Protein AF-A0A7V4ZRX3-F1 (afdb_monomer_lite)

Radius of gyration: 20.37 Å; chains: 1; bounding box: 60×37×57 Å

Foldseek 3Di:
DLFQFAAPPQFDPVLLVVLQVVLCVLLVVLVVVDDPVVCVVCVVVLVVQLVVQLVQQVDQDPPLRFGQRCLLVSLLQVPLSSSLVSLLVSLVVCCVVVSHYPSNSSVSSVLSSQLSNQSNVQLLVCCVVVVDNLVSLLVSQLVSSLVSSVVNLVSVVVRQVVNLVVVVVVVVPPPDPPPDDDDDPDPPPDPPRPPSVVVVVVCVVSSNVNSNVSSVVSSVVVVVCCVVPVVRSPSD

Secondary structure (DSSP, 8-state):
--SPPPPTTSS-HHHHHHHHHHHHHHHHHHHHTS-HHHHHHHHHHHHHHHHHHHHHHH-EETTTTEE---HHHHHHHH-HHHHHHHHHHHHHHHHHTTSS-STTHHHHHHHHHHHHHHHHHHHHHHHHHH--HHHHHHHHHHHHHHHHHHHHHHHHHHHHHHHHHHHHHHHH---------------S-------HHHHHHHHHHHHHHHHHHHHHHHHHHHHHHHHH-GGGS---

pLDDT: mean 82.41, std 16.93, range [32.19, 96.75]

Structure (mmCIF, N/CA/C/O backbone):
data_AF-A0A7V4ZRX3-F1
#
_entry.id   AF-A0A7V4ZRX3-F1
#
loop_
_atom_site.group_PDB
_atom_site.id
_atom_site.type_symbol
_a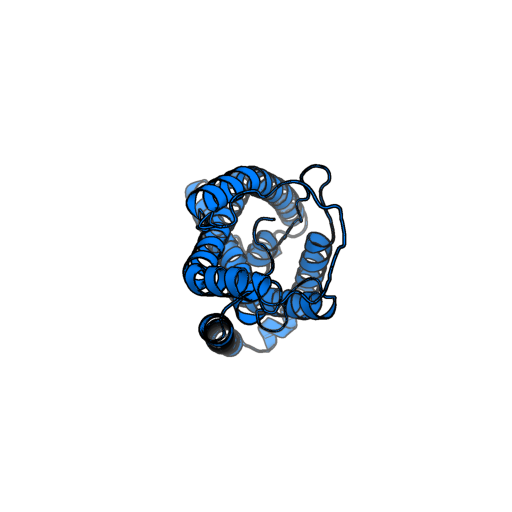tom_site.label_atom_id
_atom_site.label_alt_id
_atom_site.label_comp_id
_atom_site.label_asym_id
_atom_site.label_entity_id
_atom_site.label_seq_id
_atom_site.pdbx_PDB_ins_code
_atom_site.Cartn_x
_atom_site.Cartn_y
_atom_site.Cartn_z
_atom_site.occupancy
_atom_site.B_iso_or_equiv
_atom_site.auth_seq_id
_atom_site.auth_comp_id
_atom_site.auth_asym_id
_atom_site.auth_atom_id
_atom_site.pdbx_PDB_model_num
ATOM 1 N N . MET A 1 1 ? 8.015 10.146 -1.157 1.00 43.66 1 MET A N 1
ATOM 2 C CA . MET A 1 1 ? 7.157 8.989 -1.475 1.00 43.66 1 MET A CA 1
ATOM 3 C C . MET A 1 1 ? 7.506 7.828 -0.551 1.00 43.66 1 MET A C 1
ATOM 5 O O . MET A 1 1 ? 8.688 7.538 -0.419 1.00 43.66 1 MET A O 1
ATOM 9 N N . SER A 1 2 ? 6.530 7.185 0.102 1.00 44.62 2 SER A N 1
ATOM 10 C CA . SER A 1 2 ? 6.751 5.893 0.787 1.00 44.62 2 SER A CA 1
ATOM 11 C C . SER A 1 2 ? 6.891 4.731 -0.203 1.00 44.62 2 SER A C 1
ATOM 13 O O . SER A 1 2 ? 7.542 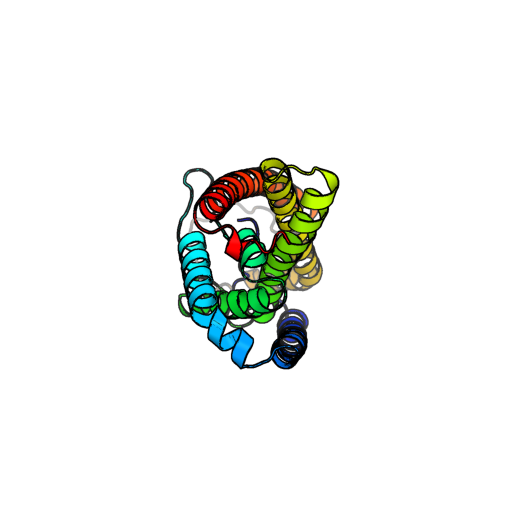3.737 0.091 1.00 44.62 2 SER A O 1
ATOM 15 N N . HIS A 1 3 ? 6.332 4.893 -1.400 1.00 53.28 3 HIS A N 1
ATOM 16 C CA . HIS A 1 3 ? 6.477 3.998 -2.536 1.00 53.28 3 HIS A CA 1
ATOM 17 C C . HIS A 1 3 ? 6.413 4.845 -3.816 1.00 53.28 3 HIS A C 1
ATOM 19 O O . HIS A 1 3 ? 5.624 5.784 -3.923 1.00 53.28 3 HIS A O 1
ATOM 25 N N . ILE A 1 4 ? 7.300 4.560 -4.758 1.00 67.38 4 ILE A N 1
ATOM 26 C CA . ILE A 1 4 ? 7.308 5.163 -6.087 1.00 67.38 4 ILE A CA 1
ATOM 27 C C . ILE A 1 4 ? 6.396 4.291 -6.944 1.00 67.38 4 ILE A C 1
ATOM 29 O O . ILE A 1 4 ? 6.608 3.081 -7.020 1.00 67.38 4 ILE A O 1
ATOM 33 N N . HIS A 1 5 ? 5.381 4.885 -7.573 1.00 74.50 5 HIS A N 1
ATOM 34 C CA . HIS A 1 5 ? 4.603 4.169 -8.578 1.00 74.50 5 HIS A CA 1
ATOM 35 C C . HIS A 1 5 ? 5.527 3.864 -9.744 1.00 74.50 5 HIS A C 1
ATOM 37 O O . HIS A 1 5 ? 6.090 4.783 -10.340 1.00 74.50 5 HIS A O 1
ATOM 43 N N . PHE A 1 6 ? 5.707 2.581 -10.051 1.00 78.44 6 PHE A N 1
ATOM 44 C CA . PHE A 1 6 ? 6.532 2.210 -11.188 1.00 78.44 6 PHE A CA 1
ATOM 45 C C . PHE A 1 6 ? 5.924 2.808 -12.471 1.00 78.44 6 PHE A C 1
ATOM 47 O O . PHE A 1 6 ? 4.716 2.647 -12.696 1.00 78.44 6 PHE A O 1
ATOM 54 N N . PRO A 1 7 ? 6.723 3.515 -13.290 1.00 81.25 7 PRO A N 1
ATOM 55 C CA . PRO A 1 7 ? 6.324 3.896 -14.639 1.00 81.25 7 PRO A CA 1
ATOM 56 C C . PRO A 1 7 ? 6.329 2.690 -15.583 1.00 81.25 7 PRO A C 1
ATOM 58 O O . PRO A 1 7 ? 6.985 1.675 -15.327 1.00 81.25 7 PRO A O 1
ATOM 61 N N . ASP A 1 8 ? 5.617 2.824 -16.699 1.00 81.75 8 ASP A N 1
ATOM 62 C CA . ASP A 1 8 ? 5.631 1.821 -17.762 1.00 81.75 8 ASP A CA 1
ATOM 63 C C . ASP A 1 8 ? 7.011 1.685 -18.417 1.00 81.75 8 ASP A C 1
ATOM 65 O O . ASP A 1 8 ? 7.781 2.639 -18.504 1.00 81.75 8 ASP A O 1
ATOM 69 N N . GLY A 1 9 ? 7.319 0.470 -18.880 1.00 77.69 9 GLY A N 1
ATOM 70 C CA . GLY A 1 9 ? 8.541 0.176 -19.639 1.00 77.69 9 GLY A CA 1
ATOM 71 C C . GLY A 1 9 ? 9.817 0.035 -18.807 1.00 77.69 9 GLY A C 1
ATOM 72 O O . GLY A 1 9 ? 10.865 -0.266 -19.364 1.00 77.69 9 GLY A O 1
ATOM 73 N N . ILE A 1 10 ? 9.744 0.216 -17.486 1.00 79.62 10 ILE A N 1
ATOM 74 C CA . ILE A 1 10 ? 10.916 0.103 -16.608 1.00 79.62 10 ILE A CA 1
ATOM 75 C C . ILE A 1 10 ? 11.115 -1.336 -16.129 1.00 79.62 10 ILE A C 1
ATOM 77 O O . ILE A 1 10 ? 12.242 -1.815 -16.067 1.00 79.62 10 ILE A O 1
ATOM 81 N N . LEU A 1 11 ? 10.044 -2.052 -15.781 1.00 82.75 11 LEU A N 1
ATOM 82 C CA . LEU A 1 11 ? 10.166 -3.411 -15.247 1.00 82.75 11 LEU A CA 1
ATOM 83 C C . LEU A 1 11 ? 10.293 -4.461 -16.363 1.00 82.75 11 LEU A C 1
ATOM 85 O O . LEU A 1 11 ? 9.575 -4.371 -17.361 1.00 82.75 11 LEU A O 1
ATOM 89 N N . PRO A 1 12 ? 11.129 -5.505 -16.181 1.00 86.38 12 PRO A N 1
ATOM 90 C CA . PRO A 1 12 ? 11.241 -6.586 -17.153 1.00 86.38 12 PRO A CA 1
ATOM 91 C C . PRO A 1 12 ? 9.939 -7.387 -17.257 1.00 86.38 12 PRO A C 1
ATOM 93 O O . PRO A 1 12 ? 9.184 -7.505 -16.288 1.00 86.38 12 PRO A O 1
ATOM 96 N N . ILE A 1 13 ? 9.717 -8.001 -18.426 1.00 87.94 13 ILE A N 1
ATOM 97 C CA . ILE A 1 13 ? 8.463 -8.694 -18.773 1.00 87.94 13 ILE A CA 1
ATOM 98 C C . ILE A 1 13 ? 8.051 -9.729 -17.735 1.00 87.94 13 ILE A C 1
ATOM 100 O O . ILE A 1 13 ? 6.919 -9.725 -17.256 1.00 87.94 13 ILE A O 1
ATOM 104 N N . TRP A 1 14 ? 8.987 -10.584 -17.337 1.00 88.38 14 TRP A N 1
ATOM 105 C CA . TRP A 1 14 ? 8.720 -11.634 -16.361 1.00 88.38 14 TRP A CA 1
ATOM 106 C C . TRP A 1 14 ? 8.228 -11.074 -15.016 1.00 88.38 14 TRP A C 1
ATOM 108 O O . TRP A 1 14 ? 7.355 -11.671 -14.385 1.00 88.38 14 TRP A O 1
ATOM 118 N N . LEU A 1 15 ? 8.738 -9.912 -14.594 1.00 88.25 15 LEU A N 1
ATOM 119 C CA . LEU A 1 15 ? 8.427 -9.319 -13.300 1.00 88.25 15 LEU A CA 1
ATOM 120 C C . LEU A 1 15 ? 7.012 -8.739 -13.318 1.00 88.25 15 LEU A C 1
ATOM 122 O O . LEU A 1 15 ? 6.192 -9.124 -12.485 1.00 88.25 15 LEU A O 1
ATOM 126 N N . TRP A 1 16 ? 6.678 -7.892 -14.295 1.00 90.81 16 TRP A N 1
ATOM 127 C CA . TRP A 1 16 ? 5.345 -7.287 -14.345 1.00 90.81 16 TRP A CA 1
ATOM 128 C C . TRP A 1 16 ? 4.239 -8.307 -14.665 1.00 90.81 16 TRP A C 1
ATOM 130 O O . TRP A 1 16 ? 3.171 -8.255 -14.049 1.00 90.81 16 TRP A O 1
ATOM 140 N N . VAL A 1 17 ? 4.516 -9.316 -15.504 1.00 92.44 17 VAL A N 1
ATOM 141 C CA . VAL A 1 17 ? 3.595 -10.445 -15.739 1.00 92.44 17 VAL A CA 1
ATOM 142 C C . VAL A 1 17 ? 3.364 -11.240 -14.451 1.00 92.44 17 VAL A C 1
ATOM 144 O O . VAL A 1 17 ? 2.215 -11.523 -14.103 1.00 92.44 17 VAL A O 1
ATOM 147 N N . SER A 1 18 ? 4.424 -11.561 -13.700 1.00 92.81 18 SER A N 1
ATOM 148 C CA . SER A 1 18 ? 4.277 -12.263 -12.416 1.00 92.81 18 SER A CA 1
ATOM 149 C C . SER A 1 18 ? 3.447 -11.455 -11.413 1.00 92.81 18 SER A C 1
ATOM 151 O O . SER A 1 18 ? 2.585 -12.013 -10.733 1.00 92.81 18 SER A O 1
ATOM 153 N N . GLY A 1 19 ? 3.627 -10.130 -11.381 1.00 92.50 19 GLY A N 1
ATOM 154 C CA . GLY A 1 19 ? 2.841 -9.230 -10.545 1.00 92.50 19 GLY A CA 1
ATOM 155 C C . GLY A 1 19 ? 1.349 -9.270 -10.868 1.00 92.50 19 GLY A C 1
ATOM 156 O O . GLY A 1 19 ? 0.531 -9.340 -9.952 1.00 92.50 19 GLY A O 1
ATOM 157 N N . PHE A 1 20 ? 0.977 -9.298 -12.151 1.00 93.00 20 PHE A N 1
ATOM 158 C CA . PHE A 1 20 ? -0.421 -9.476 -12.554 1.00 93.00 20 PHE A CA 1
ATOM 159 C C . PHE A 1 20 ? -0.992 -10.820 -12.111 1.00 93.00 20 PHE A C 1
ATOM 161 O O . PHE A 1 20 ? -2.090 -10.857 -11.558 1.00 93.00 20 PHE A O 1
ATOM 168 N N . ILE A 1 21 ? -0.252 -11.912 -12.318 1.00 94.94 21 ILE A N 1
ATOM 169 C CA . ILE A 1 21 ? -0.695 -13.258 -11.930 1.00 94.94 21 ILE A CA 1
ATOM 170 C C . ILE A 1 21 ? -0.953 -13.313 -10.419 1.00 94.94 21 ILE A C 1
ATOM 172 O O . ILE A 1 21 ? -2.022 -13.750 -9.988 1.00 94.94 21 ILE A O 1
ATOM 176 N N . ILE A 1 22 ? -0.011 -12.815 -9.612 1.00 94.69 22 ILE A N 1
ATOM 177 C CA . ILE A 1 22 ? -0.126 -12.793 -8.149 1.00 94.69 22 ILE A CA 1
ATOM 178 C C . ILE A 1 22 ? -1.294 -11.902 -7.709 1.00 94.69 22 ILE A C 1
ATOM 180 O O . ILE A 1 22 ? -2.090 -12.307 -6.860 1.00 94.69 22 ILE A O 1
ATOM 184 N N . MET A 1 23 ? -1.441 -10.714 -8.303 1.00 94.38 23 MET A N 1
ATOM 185 C CA . MET A 1 23 ? -2.548 -9.804 -8.003 1.00 94.38 23 MET A CA 1
ATOM 186 C C . MET A 1 23 ? -3.903 -10.457 -8.302 1.00 94.38 23 MET A C 1
ATOM 188 O O . MET A 1 23 ? -4.795 -10.424 -7.457 1.00 94.38 23 MET A O 1
ATOM 192 N N . ILE A 1 24 ? -4.066 -11.083 -9.470 1.00 93.62 24 ILE A N 1
ATOM 193 C CA . ILE A 1 24 ? -5.315 -11.755 -9.850 1.00 93.62 24 ILE A CA 1
ATOM 194 C C . ILE A 1 24 ? -5.613 -12.906 -8.889 1.00 93.62 24 ILE A C 1
ATOM 196 O O . ILE A 1 24 ? -6.752 -13.042 -8.438 1.00 93.62 24 ILE A O 1
ATOM 200 N N . LEU A 1 25 ? -4.606 -13.709 -8.536 1.00 94.62 25 LEU A N 1
ATOM 201 C CA . LEU A 1 25 ? -4.762 -14.827 -7.610 1.00 94.62 25 LEU A CA 1
ATOM 202 C C . LEU A 1 25 ? -5.234 -14.348 -6.230 1.00 94.62 25 LEU A C 1
ATOM 204 O O . LEU A 1 25 ? -6.270 -14.802 -5.737 1.00 94.62 25 LEU A O 1
ATOM 208 N N . ILE A 1 26 ? -4.518 -13.390 -5.633 1.00 92.88 26 ILE A N 1
ATOM 209 C CA . ILE A 1 26 ? -4.844 -12.835 -4.313 1.00 92.88 26 ILE A CA 1
ATOM 210 C C . ILE A 1 26 ? -6.208 -12.144 -4.346 1.00 92.88 26 ILE A C 1
ATOM 212 O O . ILE A 1 26 ? -7.056 -12.412 -3.493 1.00 92.88 26 ILE A O 1
ATOM 216 N N . GLY A 1 27 ? -6.462 -11.309 -5.354 1.00 89.25 27 GLY A N 1
ATOM 217 C CA . GLY A 1 27 ? -7.733 -10.607 -5.511 1.00 89.25 27 GLY A CA 1
ATOM 218 C C . GLY A 1 27 ? -8.911 -11.561 -5.633 1.00 89.25 27 GLY A C 1
ATOM 219 O O . GLY A 1 27 ? -9.934 -11.378 -4.974 1.00 89.25 27 GLY A O 1
ATOM 220 N N . THR A 1 28 ? -8.745 -12.639 -6.397 1.00 90.00 28 THR A N 1
ATOM 221 C CA . THR A 1 28 ? -9.772 -13.670 -6.553 1.00 90.00 28 THR A CA 1
ATOM 222 C C . THR A 1 28 ? -10.080 -14.365 -5.229 1.00 90.00 28 THR A C 1
ATOM 224 O O . THR A 1 28 ? -11.254 -14.532 -4.891 1.00 90.00 28 THR A O 1
ATOM 227 N N . ILE A 1 29 ? -9.053 -14.744 -4.464 1.00 90.88 29 ILE A N 1
ATOM 228 C CA . ILE A 1 29 ? -9.213 -15.384 -3.150 1.00 90.88 29 ILE A CA 1
ATOM 229 C C . ILE A 1 29 ? -9.931 -14.437 -2.180 1.00 90.88 29 ILE A C 1
ATOM 231 O O . ILE A 1 29 ? -10.923 -14.820 -1.555 1.00 90.88 29 ILE A O 1
ATOM 235 N N . LEU A 1 30 ? -9.482 -13.183 -2.088 1.00 87.38 30 LEU A N 1
ATOM 236 C CA . LEU A 1 30 ? -10.046 -12.198 -1.166 1.00 87.38 30 LEU A CA 1
ATOM 237 C C . LEU A 1 30 ? -11.503 -11.865 -1.502 1.00 87.38 30 LEU A C 1
ATOM 239 O O . LEU A 1 30 ? -12.337 -11.837 -0.597 1.00 87.38 30 LEU A O 1
ATOM 243 N N . ILE A 1 31 ? -11.836 -11.677 -2.781 1.00 84.06 31 ILE A N 1
ATOM 244 C CA . ILE A 1 31 ? -13.208 -11.373 -3.207 1.00 84.06 31 ILE A CA 1
ATOM 245 C C . ILE A 1 31 ? -14.125 -12.577 -2.969 1.00 84.06 31 ILE A C 1
ATOM 247 O O . ILE A 1 31 ? -15.228 -12.406 -2.452 1.00 84.06 31 ILE A O 1
ATOM 251 N N . ARG A 1 32 ? -13.674 -13.801 -3.280 1.00 86.31 32 ARG A N 1
ATOM 252 C CA . ARG A 1 32 ? -14.468 -15.020 -3.045 1.00 86.31 32 ARG A CA 1
ATOM 253 C C . ARG A 1 32 ? -14.679 -15.330 -1.568 1.00 86.31 32 ARG A C 1
ATOM 255 O O . ARG A 1 32 ? -15.712 -15.891 -1.216 1.00 86.31 32 ARG A O 1
ATOM 262 N N . SER A 1 33 ? -13.749 -14.934 -0.702 1.00 85.00 33 SER A N 1
ATOM 263 C CA . SER A 1 33 ? -13.886 -15.115 0.748 1.00 85.00 33 SER A CA 1
ATOM 264 C C . SER A 1 33 ? -14.967 -14.224 1.381 1.00 85.00 33 SER A C 1
ATOM 266 O O . SER A 1 33 ? -15.339 -14.429 2.539 1.00 85.00 33 SER A O 1
ATOM 268 N N . LYS A 1 34 ? -15.485 -13.226 0.647 1.00 85.06 34 LYS A N 1
ATOM 269 C CA . LYS A 1 34 ? -16.443 -12.244 1.157 1.00 85.06 34 LYS A CA 1
ATOM 270 C C . LYS A 1 34 ? -17.838 -12.404 0.569 1.00 85.06 34 LYS A C 1
ATOM 272 O O . LYS A 1 34 ? -18.040 -12.528 -0.635 1.00 85.06 34 LYS A O 1
ATOM 277 N N . LYS A 1 35 ? -18.842 -12.321 1.447 1.00 85.75 35 LYS A N 1
ATOM 278 C CA . LYS A 1 35 ? -20.248 -12.249 1.039 1.00 85.75 35 LYS A CA 1
ATOM 279 C C . LYS A 1 35 ? -20.493 -10.929 0.312 1.00 85.75 35 LYS A C 1
ATOM 281 O O . LYS A 1 35 ? -20.096 -9.871 0.802 1.00 85.75 35 LYS A O 1
ATOM 286 N N . ARG A 1 36 ? -21.222 -10.971 -0.808 1.00 83.69 36 ARG A N 1
ATOM 287 C CA . ARG A 1 36 ? -21.586 -9.761 -1.569 1.00 83.69 36 ARG A CA 1
ATOM 288 C C . ARG A 1 36 ? -22.275 -8.708 -0.697 1.00 83.69 36 ARG A C 1
ATOM 290 O O . ARG A 1 36 ? -21.957 -7.534 -0.818 1.00 83.69 36 ARG A O 1
ATOM 297 N N . SER A 1 37 ? -23.132 -9.126 0.236 1.00 83.50 37 SER A N 1
ATOM 298 C CA . SER A 1 37 ? -23.812 -8.222 1.174 1.00 83.50 37 SER A CA 1
ATOM 299 C C . SER A 1 37 ? -22.853 -7.442 2.085 1.00 83.50 37 SER A C 1
ATOM 301 O O . SER A 1 37 ? -23.104 -6.272 2.368 1.00 83.50 37 SER A O 1
ATOM 303 N N . GLU A 1 38 ? -21.732 -8.041 2.510 1.00 83.94 38 GLU A N 1
ATOM 304 C CA . GLU A 1 38 ? -20.708 -7.339 3.298 1.00 83.94 38 GLU A CA 1
ATOM 305 C C . GLU A 1 38 ? -19.995 -6.267 2.471 1.00 83.94 38 GLU A C 1
ATOM 307 O O . GLU A 1 38 ? -19.754 -5.167 2.972 1.00 83.94 38 GLU A O 1
ATOM 312 N N . ILE A 1 39 ? -19.680 -6.580 1.209 1.00 84.19 39 ILE A N 1
ATOM 313 C CA . ILE A 1 39 ? -19.041 -5.641 0.281 1.00 84.19 39 ILE A CA 1
ATOM 314 C C . ILE A 1 39 ? -19.995 -4.480 -0.007 1.00 84.19 39 I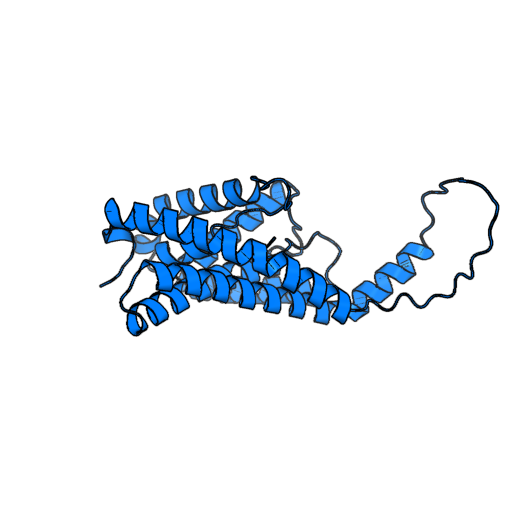LE A C 1
ATOM 316 O O . ILE A 1 39 ? -19.612 -3.328 0.172 1.00 84.19 39 ILE A O 1
ATOM 320 N N . SER A 1 40 ? -21.253 -4.764 -0.362 1.00 87.75 40 SER A N 1
ATOM 321 C CA . SER A 1 40 ? -22.265 -3.742 -0.655 1.00 87.75 40 SER A CA 1
ATOM 322 C C . SER A 1 40 ? -22.488 -2.789 0.519 1.00 87.75 40 SER A C 1
ATOM 324 O O . SER A 1 40 ? -22.536 -1.579 0.322 1.00 87.75 40 SER A O 1
ATOM 326 N N . ARG A 1 41 ? -22.543 -3.304 1.755 1.00 88.06 41 ARG A N 1
ATOM 327 C CA . ARG A 1 41 ? -22.700 -2.464 2.954 1.00 88.06 41 ARG A CA 1
ATOM 328 C C . ARG A 1 41 ? -21.511 -1.523 3.177 1.00 88.06 41 ARG A C 1
ATOM 330 O O . ARG A 1 41 ? -21.687 -0.440 3.727 1.00 88.06 41 ARG A O 1
ATOM 337 N N . LYS A 1 42 ? -20.305 -1.934 2.779 1.00 88.88 42 LYS A N 1
ATOM 338 C CA . LYS A 1 42 ? -19.070 -1.150 2.928 1.00 88.88 42 LYS A CA 1
ATOM 339 C C . LYS A 1 42 ? -18.686 -0.350 1.685 1.00 88.88 42 LYS A C 1
ATOM 341 O O . LYS A 1 42 ? -17.717 0.401 1.743 1.00 88.88 42 LYS A O 1
ATOM 346 N N . LEU A 1 43 ? -19.443 -0.468 0.598 1.00 91.31 43 LEU A N 1
ATOM 347 C CA . LEU A 1 43 ? -19.143 0.173 -0.678 1.00 91.31 43 LEU A CA 1
ATOM 348 C C . LEU A 1 43 ? -18.975 1.703 -0.573 1.00 91.31 43 LEU A C 1
ATOM 350 O O . LEU A 1 43 ? -17.999 2.205 -1.130 1.00 91.31 43 LEU A O 1
ATOM 354 N N . PRO A 1 44 ? -19.802 2.448 0.194 1.00 93.38 44 PRO A N 1
ATOM 355 C CA . PRO A 1 44 ? -19.583 3.885 0.376 1.00 93.38 44 PRO A CA 1
ATOM 356 C C . PRO A 1 44 ? -18.241 4.200 1.047 1.00 93.38 44 PRO A C 1
ATOM 358 O O . PRO A 1 44 ? -17.530 5.102 0.619 1.00 93.38 44 PRO A O 1
ATOM 361 N N . LEU A 1 45 ? -17.857 3.423 2.067 1.00 92.50 45 LEU A N 1
ATOM 362 C CA . LEU A 1 45 ? -16.585 3.613 2.765 1.00 92.50 45 LEU A CA 1
ATOM 363 C C . LEU A 1 45 ? -15.395 3.296 1.851 1.00 92.50 45 LEU A C 1
ATOM 365 O O . LEU A 1 45 ? -14.421 4.038 1.859 1.00 92.50 45 LEU A O 1
ATOM 369 N N . ILE A 1 46 ? -15.489 2.236 1.042 1.00 94.56 46 ILE A N 1
ATOM 370 C CA . ILE A 1 46 ? -14.489 1.894 0.016 1.00 94.56 46 ILE A CA 1
ATOM 371 C C . ILE A 1 46 ? -14.302 3.074 -0.943 1.00 94.56 46 ILE A C 1
ATOM 373 O O . ILE A 1 46 ? -13.169 3.491 -1.159 1.00 94.56 46 ILE A O 1
ATOM 377 N N . GLY A 1 47 ? -15.396 3.641 -1.462 1.00 95.50 47 GLY A N 1
ATOM 378 C CA . GLY A 1 47 ? -15.351 4.784 -2.376 1.00 95.50 47 GLY A CA 1
ATOM 379 C C . GLY A 1 47 ? -14.704 6.024 -1.755 1.00 95.50 47 GLY A C 1
ATOM 380 O O . GLY A 1 47 ? -13.825 6.622 -2.370 1.00 95.50 47 GLY A O 1
ATOM 381 N N . ILE A 1 48 ? -15.071 6.366 -0.514 1.00 95.00 48 ILE A N 1
ATOM 382 C CA . ILE A 1 48 ? -14.461 7.491 0.215 1.00 95.00 48 ILE A CA 1
ATOM 383 C C . ILE A 1 48 ? -12.961 7.251 0.418 1.00 95.00 48 ILE A C 1
ATOM 385 O O . ILE A 1 48 ? -12.167 8.149 0.161 1.00 95.00 48 ILE A O 1
ATOM 389 N N . MET A 1 49 ? -12.553 6.051 0.840 1.00 95.44 49 MET A N 1
ATOM 390 C CA . MET A 1 49 ? -11.133 5.736 1.036 1.00 95.44 49 MET A CA 1
ATOM 391 C C . MET A 1 49 ? -10.348 5.769 -0.283 1.00 95.44 49 MET A C 1
ATOM 393 O O . MET A 1 49 ? -9.244 6.299 -0.309 1.00 95.44 49 MET A O 1
ATOM 397 N N . CYS A 1 50 ? -10.917 5.275 -1.389 1.00 95.81 50 CYS A N 1
ATOM 398 C CA . CYS A 1 50 ? -10.314 5.409 -2.719 1.00 95.81 50 CYS A CA 1
ATOM 399 C C . CYS A 1 50 ? -10.119 6.879 -3.106 1.00 95.81 50 CYS A C 1
ATOM 401 O O . CYS A 1 50 ? -9.025 7.256 -3.515 1.00 95.81 50 CYS A O 1
ATOM 403 N N . ALA A 1 51 ? -11.145 7.715 -2.930 1.00 94.88 51 ALA A N 1
ATOM 404 C CA . ALA A 1 51 ? -11.052 9.143 -3.216 1.00 94.88 51 ALA A CA 1
ATOM 405 C C . ALA A 1 51 ? -9.988 9.834 -2.347 1.00 94.88 51 ALA A C 1
ATOM 407 O O . ALA A 1 51 ? -9.197 10.617 -2.862 1.00 94.88 51 ALA A O 1
ATOM 408 N N . LEU A 1 52 ? -9.924 9.508 -1.052 1.00 93.12 52 LEU A N 1
ATOM 409 C CA . LEU A 1 52 ? -8.909 10.048 -0.146 1.00 93.12 52 LEU A CA 1
ATOM 410 C C . LEU A 1 52 ? -7.493 9.631 -0.544 1.00 93.12 52 LEU A C 1
ATOM 412 O O . LEU A 1 52 ? -6.614 10.481 -0.543 1.00 93.12 52 LEU A O 1
ATOM 416 N N . MET A 1 53 ? -7.266 8.364 -0.901 1.00 93.50 53 MET A N 1
ATOM 417 C CA . MET A 1 53 ? -5.949 7.906 -1.361 1.00 93.50 53 MET A CA 1
ATOM 418 C C . MET A 1 53 ? -5.532 8.602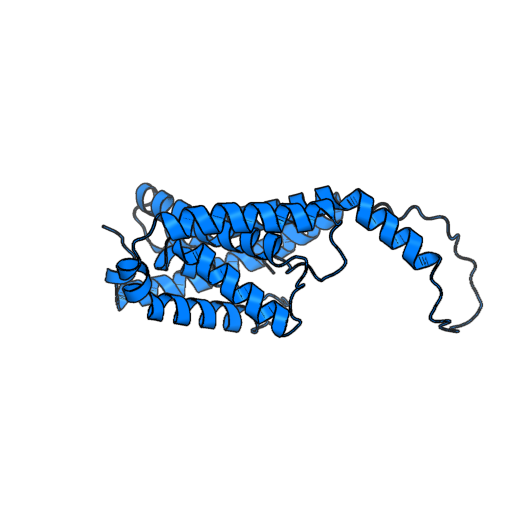 -2.662 1.00 93.50 53 MET A C 1
ATOM 420 O O . MET A 1 53 ? -4.392 9.037 -2.771 1.00 93.50 53 MET A O 1
ATOM 424 N N . ILE A 1 54 ? -6.452 8.777 -3.618 1.00 92.25 54 ILE A N 1
ATOM 425 C CA . ILE A 1 54 ? -6.173 9.518 -4.860 1.00 92.25 54 ILE A CA 1
ATOM 426 C C . ILE A 1 54 ? -5.822 10.975 -4.545 1.00 92.25 54 ILE A C 1
ATOM 428 O O . ILE A 1 54 ? -4.799 11.465 -5.007 1.00 92.25 54 ILE A O 1
ATOM 432 N N . LEU A 1 55 ? -6.626 11.655 -3.720 1.00 89.69 55 LEU A N 1
ATOM 433 C CA . LEU A 1 55 ? -6.363 13.039 -3.319 1.00 89.69 55 LEU A CA 1
ATOM 434 C C . LEU A 1 55 ? -5.044 13.177 -2.556 1.00 89.69 55 LEU A C 1
ATOM 436 O O . LEU A 1 55 ? -4.291 14.109 -2.816 1.00 89.69 55 LEU A O 1
ATOM 440 N N . GLY A 1 56 ? -4.750 12.252 -1.642 1.00 86.44 56 GLY A N 1
ATOM 441 C CA . GLY A 1 56 ? -3.478 12.209 -0.925 1.00 86.44 56 GLY A CA 1
ATOM 442 C C . GLY A 1 56 ? -2.304 12.087 -1.891 1.00 86.44 56 GLY A C 1
ATOM 443 O O . GLY A 1 56 ? -1.351 12.862 -1.797 1.00 86.44 56 GLY A O 1
ATOM 444 N N . ALA A 1 57 ? -2.417 11.182 -2.868 1.00 83.19 57 ALA A N 1
ATOM 445 C CA . ALA A 1 57 ? -1.409 10.995 -3.902 1.00 83.19 57 ALA A CA 1
ATOM 446 C C . ALA A 1 57 ? -1.254 12.234 -4.803 1.00 83.19 57 ALA A C 1
ATOM 448 O O . ALA A 1 57 ? -0.160 12.485 -5.298 1.00 83.19 57 ALA A O 1
ATOM 449 N N . SER A 1 58 ? -2.301 13.043 -4.990 1.00 81.00 58 SER A N 1
ATOM 450 C CA . SER A 1 58 ? -2.233 14.299 -5.752 1.00 81.00 58 SER A CA 1
ATOM 451 C C . SER A 1 58 ? -1.642 15.482 -4.976 1.00 81.00 58 SER A C 1
ATOM 453 O O . SER A 1 58 ? -1.239 16.463 -5.596 1.00 81.00 58 SER A O 1
ATOM 455 N N . VAL A 1 59 ? -1.597 15.434 -3.640 1.00 79.31 59 VAL A N 1
ATOM 456 C CA . VAL A 1 59 ? -1.091 16.545 -2.819 1.00 79.31 59 VAL A CA 1
ATOM 457 C C . VAL A 1 59 ? 0.395 16.360 -2.530 1.00 79.31 59 VAL A C 1
ATOM 459 O O . VAL A 1 59 ? 0.802 15.444 -1.816 1.00 79.31 59 VAL A O 1
ATOM 462 N N . GLU A 1 60 ? 1.205 17.286 -3.038 1.00 77.69 60 GLU A N 1
ATOM 463 C CA . GLU A 1 60 ? 2.633 17.372 -2.738 1.00 77.69 60 GLU A CA 1
ATOM 464 C C . GLU A 1 60 ? 2.896 18.262 -1.523 1.00 77.69 60 GLU A C 1
ATOM 466 O O . GLU A 1 60 ? 2.543 19.443 -1.492 1.00 77.69 60 GLU A O 1
ATOM 471 N N . LEU A 1 61 ? 3.580 17.713 -0.519 1.00 71.69 61 LEU A N 1
ATOM 472 C CA . LEU A 1 61 ? 4.078 18.490 0.611 1.00 71.69 61 LEU A CA 1
ATOM 473 C C . LEU A 1 61 ? 5.416 19.144 0.247 1.00 71.69 61 LEU A C 1
ATOM 475 O O . LEU A 1 61 ? 6.486 18.534 0.340 1.00 71.69 61 LEU A O 1
ATOM 479 N N . ILE A 1 62 ? 5.349 20.409 -0.165 1.00 64.75 62 ILE A N 1
ATOM 480 C CA . ILE A 1 62 ? 6.507 21.283 -0.407 1.00 64.75 62 ILE A CA 1
ATOM 481 C C . ILE A 1 62 ? 7.105 21.683 0.957 1.00 64.75 62 ILE A C 1
ATOM 483 O O . ILE A 1 62 ? 6.342 22.073 1.843 1.00 64.75 62 ILE A O 1
ATOM 487 N N . PRO A 1 63 ? 8.435 21.596 1.186 1.00 66.12 63 PRO A N 1
ATOM 488 C CA . PRO A 1 63 ? 9.533 21.414 0.221 1.00 66.12 63 PRO A CA 1
ATOM 489 C C . PRO A 1 63 ? 10.043 19.970 0.058 1.00 66.12 63 PRO A C 1
ATOM 491 O O . PRO A 1 63 ? 11.009 19.743 -0.661 1.00 66.12 63 PRO A O 1
ATOM 494 N N . ILE A 1 64 ? 9.441 18.992 0.735 1.00 63.91 64 ILE A N 1
ATOM 495 C CA . ILE A 1 64 ? 9.963 17.614 0.815 1.00 63.91 64 ILE A CA 1
ATOM 496 C C . ILE A 1 64 ? 9.596 16.800 -0.446 1.00 63.91 64 ILE A C 1
ATOM 498 O O . ILE A 1 64 ? 10.077 15.681 -0.611 1.00 63.91 64 ILE A O 1
ATOM 502 N N . ALA A 1 65 ? 8.751 17.350 -1.334 1.00 70.12 65 ALA A N 1
ATOM 503 C CA . ALA A 1 65 ? 8.208 16.669 -2.516 1.00 70.12 65 ALA A CA 1
ATOM 504 C C . ALA A 1 65 ? 7.658 15.274 -2.149 1.00 70.12 65 ALA A C 1
ATOM 506 O O . ALA A 1 65 ? 7.945 14.249 -2.771 1.00 70.12 65 ALA A O 1
ATOM 507 N N . TYR A 1 66 ? 6.926 15.222 -1.032 1.00 75.50 66 TYR A N 1
ATOM 508 C CA . TYR A 1 66 ? 6.376 13.992 -0.478 1.00 75.50 66 TYR A CA 1
ATOM 509 C C . TYR A 1 66 ? 4.860 13.964 -0.667 1.00 75.50 66 TYR A C 1
ATOM 511 O O . TYR A 1 66 ? 4.168 14.875 -0.218 1.00 75.50 66 TYR A O 1
ATOM 519 N N . HIS A 1 67 ? 4.360 12.896 -1.286 1.00 82.31 67 HIS A N 1
ATOM 520 C CA . HIS A 1 67 ? 2.930 12.623 -1.413 1.00 82.31 67 HIS A CA 1
ATOM 521 C C . HIS A 1 67 ? 2.437 11.791 -0.238 1.00 82.31 67 HIS A C 1
ATOM 523 O O . HIS A 1 67 ? 3.091 10.818 0.150 1.00 82.31 67 HIS A O 1
ATOM 529 N N . ILE A 1 68 ? 1.274 12.160 0.286 1.00 85.88 68 ILE A N 1
ATOM 530 C CA . ILE A 1 68 ? 0.613 11.435 1.368 1.00 85.88 68 ILE A CA 1
ATOM 531 C C . ILE A 1 68 ? -0.121 10.235 0.765 1.00 85.88 68 ILE A C 1
ATOM 533 O O . ILE A 1 68 ? -0.807 10.379 -0.238 1.00 85.88 68 ILE A O 1
ATOM 537 N N . ASN A 1 69 ? -0.022 9.051 1.363 1.00 85.88 69 ASN A N 1
ATOM 538 C CA . ASN A 1 69 ? -0.611 7.850 0.763 1.00 85.88 69 ASN A CA 1
ATOM 539 C C . ASN A 1 69 ? -1.983 7.478 1.347 1.00 85.88 69 ASN A C 1
ATOM 541 O O . ASN A 1 69 ? -2.853 6.970 0.648 1.00 85.88 69 ASN A O 1
ATOM 545 N N . LEU A 1 70 ? -2.198 7.711 2.646 1.00 92.44 70 LEU A N 1
ATOM 546 C CA . LEU A 1 70 ? -3.414 7.369 3.406 1.00 92.44 70 LEU A CA 1
ATOM 547 C C . LEU A 1 70 ? -3.850 5.888 3.325 1.00 92.44 70 LEU A C 1
ATOM 549 O O . LEU A 1 70 ? -4.929 5.502 3.790 1.00 92.44 70 LEU A O 1
ATOM 553 N N . THR A 1 71 ? -2.997 5.026 2.795 1.00 94.06 71 THR A N 1
ATOM 554 C CA . THR A 1 71 ? -3.146 3.568 2.667 1.00 94.06 71 THR A CA 1
ATOM 555 C C . THR A 1 71 ? -3.223 2.861 4.002 1.00 94.06 71 THR A C 1
ATOM 557 O O . THR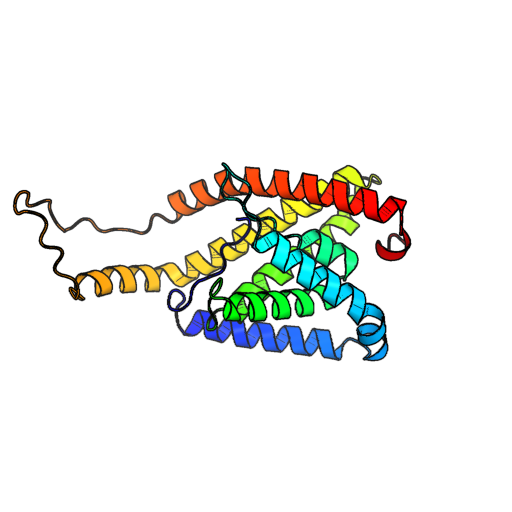 A 1 71 ? -4.041 1.960 4.163 1.00 94.06 71 THR A O 1
ATOM 560 N N . VAL A 1 72 ? -2.413 3.268 4.982 1.00 94.88 72 VAL A N 1
ATOM 561 C CA . VAL A 1 72 ? -2.416 2.665 6.320 1.00 94.88 72 VAL A CA 1
ATOM 562 C C . VAL A 1 72 ? -3.743 2.937 7.024 1.00 94.88 72 VAL A C 1
ATOM 564 O O . VAL A 1 72 ? -4.353 2.010 7.556 1.00 94.88 72 VAL A O 1
ATOM 567 N N . ILE A 1 73 ? -4.244 4.176 6.964 1.00 94.88 73 ILE A N 1
ATOM 568 C CA . ILE A 1 73 ? -5.573 4.530 7.491 1.00 94.88 73 ILE A CA 1
ATOM 569 C C . ILE A 1 73 ? -6.648 3.704 6.789 1.00 94.88 73 ILE A C 1
ATOM 571 O O . ILE A 1 73 ? -7.499 3.100 7.445 1.00 94.88 73 ILE A O 1
ATOM 575 N N . SER A 1 74 ? -6.586 3.642 5.459 1.00 95.06 74 SER A N 1
ATOM 576 C CA . SER A 1 74 ? -7.527 2.873 4.648 1.00 95.06 74 SER A CA 1
ATOM 577 C C . SER A 1 74 ? -7.493 1.388 5.021 1.00 95.06 74 SER A C 1
ATOM 579 O O . SER A 1 74 ? -8.542 0.769 5.177 1.00 95.06 74 SER A O 1
ATOM 581 N N . GLY A 1 75 ? -6.308 0.824 5.260 1.00 95.12 75 GLY A N 1
ATOM 582 C CA . GLY A 1 75 ? -6.113 -0.539 5.745 1.00 95.12 75 GLY A CA 1
ATOM 583 C C . GLY A 1 75 ? -6.741 -0.781 7.113 1.00 95.12 75 GLY A C 1
ATOM 584 O O . GLY A 1 75 ? -7.471 -1.757 7.289 1.00 95.12 75 GLY A O 1
ATOM 585 N N . ILE A 1 76 ? -6.530 0.137 8.060 1.00 94.50 76 ILE A N 1
ATOM 586 C CA . ILE A 1 76 ? -7.104 0.073 9.410 1.00 94.50 76 ILE A CA 1
ATOM 587 C C . ILE A 1 76 ? -8.643 0.108 9.363 1.00 94.50 76 ILE A C 1
ATOM 589 O O . ILE A 1 76 ? -9.290 -0.690 10.040 1.00 94.50 76 ILE A O 1
ATOM 593 N N . LEU A 1 77 ? -9.240 0.971 8.533 1.00 93.81 77 LEU A N 1
ATOM 594 C CA . LEU A 1 77 ? -10.698 1.152 8.457 1.00 93.81 77 LEU A CA 1
ATOM 595 C C . LEU A 1 77 ? -11.411 0.083 7.607 1.00 93.81 77 LEU A C 1
ATOM 597 O O . LEU A 1 77 ? -12.493 -0.409 7.952 1.00 93.81 77 LEU A O 1
ATOM 601 N N . LEU A 1 78 ? -10.831 -0.289 6.466 1.00 92.38 78 LEU A N 1
ATOM 602 C CA . LEU A 1 78 ? -11.432 -1.249 5.537 1.00 92.38 78 LEU A CA 1
ATOM 603 C C . LEU A 1 78 ? -11.169 -2.697 5.966 1.00 92.38 78 LEU A C 1
ATOM 605 O O . LEU A 1 78 ? -12.057 -3.554 5.832 1.00 92.38 78 LEU A O 1
ATOM 609 N N . GLY A 1 79 ? -9.991 -2.946 6.539 1.00 91.62 79 GLY A N 1
ATOM 610 C CA . GLY A 1 79 ? -9.448 -4.265 6.833 1.00 91.62 79 GLY A CA 1
ATOM 611 C C . GLY A 1 79 ? -8.701 -4.882 5.640 1.00 91.62 79 GLY A C 1
ATOM 612 O O . GLY A 1 79 ? -8.809 -4.397 4.510 1.00 91.62 79 GLY A O 1
ATOM 613 N N . PRO A 1 80 ? -7.996 -6.007 5.860 1.00 89.81 80 PRO A N 1
ATOM 614 C CA . PRO A 1 80 ? -7.008 -6.552 4.922 1.00 89.81 80 PRO A CA 1
ATOM 615 C C . PRO A 1 80 ? -7.590 -7.028 3.582 1.00 89.81 80 PRO A C 1
ATOM 617 O O . PRO A 1 80 ? -6.920 -6.975 2.559 1.00 89.81 80 PRO A O 1
ATOM 620 N N . SER A 1 81 ? -8.850 -7.469 3.560 1.00 89.56 81 SER A N 1
ATOM 621 C CA . SER A 1 81 ? -9.502 -7.932 2.326 1.00 89.56 81 SER A CA 1
ATOM 622 C C . SER A 1 81 ? -9.971 -6.777 1.437 1.00 89.56 81 SER A C 1
ATOM 624 O O . SER A 1 81 ? -9.811 -6.833 0.222 1.00 89.56 81 SER A O 1
ATOM 626 N N . LEU A 1 82 ? -10.547 -5.727 2.028 1.00 92.38 82 LEU A N 1
ATOM 627 C CA . LEU A 1 82 ? -11.143 -4.628 1.265 1.00 92.38 82 LEU A CA 1
ATOM 628 C C . LEU A 1 82 ? -10.116 -3.579 0.850 1.00 92.38 82 LEU A C 1
ATOM 630 O O . LEU A 1 82 ? -10.293 -2.963 -0.195 1.00 92.38 82 LEU A O 1
ATOM 634 N N . ILE A 1 83 ? -9.034 -3.416 1.619 1.00 94.69 83 ILE A N 1
ATOM 635 C CA . ILE A 1 83 ? -7.942 -2.529 1.218 1.00 94.69 83 ILE A CA 1
ATOM 636 C C . ILE A 1 83 ? -7.314 -2.975 -0.099 1.00 94.69 83 ILE A C 1
ATOM 638 O O . ILE A 1 83 ? -7.049 -2.125 -0.934 1.00 94.69 83 ILE A O 1
ATOM 642 N N . PHE A 1 84 ? -7.190 -4.286 -0.334 1.00 94.56 84 PHE A N 1
ATOM 643 C CA . PHE A 1 84 ? -6.701 -4.825 -1.603 1.00 94.56 84 PHE A CA 1
ATOM 644 C C . PHE A 1 84 ? -7.551 -4.374 -2.801 1.00 94.56 84 PHE A C 1
ATOM 646 O O . PHE A 1 84 ? -7.033 -3.992 -3.847 1.00 94.56 84 PHE A O 1
ATOM 653 N N . LEU A 1 85 ? -8.879 -4.401 -2.651 1.00 93.38 85 LEU A N 1
ATOM 654 C CA . LEU A 1 85 ? -9.780 -3.927 -3.699 1.00 93.38 85 LEU A CA 1
ATOM 655 C C . LEU A 1 85 ? -9.627 -2.415 -3.908 1.00 93.38 85 LEU A C 1
ATOM 657 O O . LEU A 1 85 ? -9.566 -1.953 -5.045 1.00 93.38 85 LEU A O 1
ATOM 661 N N . SER A 1 86 ? -9.546 -1.650 -2.818 1.00 94.94 86 SER A N 1
ATOM 662 C CA . SER A 1 86 ? -9.393 -0.198 -2.884 1.00 94.94 86 SER A CA 1
ATOM 663 C C . SER A 1 86 ? -8.091 0.231 -3.555 1.00 94.94 86 SER A C 1
ATOM 665 O O . SER A 1 86 ? -8.126 1.103 -4.416 1.00 94.94 86 SER A O 1
ATOM 667 N N . THR A 1 87 ? -6.958 -0.374 -3.206 1.00 94.62 87 THR A N 1
ATOM 668 C CA . THR A 1 87 ? -5.641 -0.055 -3.780 1.00 94.62 87 THR A CA 1
ATOM 669 C C . THR A 1 87 ? -5.536 -0.456 -5.249 1.00 94.62 87 THR A C 1
ATOM 671 O O . THR A 1 87 ? -4.900 0.247 -6.031 1.00 94.62 87 THR A O 1
ATOM 674 N N . PHE A 1 88 ? -6.193 -1.545 -5.661 1.00 94.38 88 PHE A N 1
ATOM 675 C CA . PHE A 1 88 ? -6.334 -1.883 -7.076 1.00 94.38 88 PHE A CA 1
ATOM 676 C C . PHE A 1 88 ? -7.090 -0.800 -7.850 1.00 94.38 88 PHE A C 1
ATOM 678 O O . PHE A 1 88 ? -6.594 -0.312 -8.862 1.00 94.38 88 PHE A O 1
ATOM 685 N N . ILE A 1 89 ? -8.256 -0.381 -7.348 1.00 94.31 89 ILE A N 1
ATOM 686 C CA . ILE A 1 89 ? -9.069 0.665 -7.986 1.00 94.31 89 ILE A CA 1
ATOM 687 C C . ILE A 1 89 ? -8.298 1.988 -8.060 1.00 94.31 89 ILE A C 1
ATOM 689 O O . ILE A 1 89 ? -8.297 2.633 -9.104 1.00 94.31 89 ILE A O 1
ATOM 693 N N . VAL A 1 90 ? -7.620 2.379 -6.977 1.00 94.31 90 VAL A N 1
ATOM 694 C CA . VAL A 1 90 ? -6.808 3.605 -6.931 1.00 94.31 90 VAL A CA 1
ATOM 695 C C . VAL A 1 90 ? -5.708 3.571 -7.986 1.00 94.31 90 VAL A C 1
ATOM 697 O O . VAL A 1 90 ? -5.623 4.498 -8.784 1.00 94.31 90 VAL A O 1
ATOM 700 N N . ASN A 1 91 ? -4.920 2.495 -8.054 1.00 93.25 91 ASN A N 1
ATOM 701 C CA . ASN A 1 91 ? -3.836 2.395 -9.033 1.00 93.25 91 ASN A CA 1
ATOM 702 C C . ASN A 1 91 ? -4.337 2.319 -10.471 1.00 93.25 91 ASN A C 1
ATOM 704 O O . ASN A 1 91 ? -3.703 2.883 -11.356 1.00 93.25 91 ASN A O 1
ATOM 708 N N . LEU A 1 92 ? -5.475 1.665 -10.707 1.00 93.62 92 LEU A N 1
ATOM 709 C CA . LEU A 1 92 ? -6.108 1.665 -12.020 1.00 93.62 92 LEU A CA 1
ATOM 710 C C . LEU A 1 92 ? -6.478 3.092 -12.442 1.00 93.62 92 LEU A C 1
ATOM 712 O O . LEU A 1 92 ? -6.158 3.502 -13.552 1.00 93.62 92 LEU A O 1
ATOM 716 N N . ILE A 1 93 ? -7.108 3.864 -11.553 1.00 93.19 93 ILE A N 1
ATOM 717 C CA . ILE A 1 93 ? -7.483 5.254 -11.832 1.00 93.19 93 ILE A CA 1
ATOM 718 C C . ILE A 1 93 ? -6.236 6.126 -12.037 1.00 93.19 93 ILE A C 1
ATOM 720 O O . ILE A 1 93 ? -6.170 6.869 -13.011 1.00 93.19 93 ILE A O 1
ATOM 724 N N . LEU A 1 94 ? -5.225 6.018 -11.170 1.00 89.88 94 LEU A N 1
ATOM 725 C CA . LEU A 1 94 ? -3.978 6.784 -11.291 1.00 89.88 94 LEU A CA 1
ATOM 726 C C . LEU A 1 94 ? -3.212 6.458 -12.581 1.00 89.88 94 LEU A C 1
ATOM 728 O O . LEU A 1 94 ? -2.662 7.368 -13.201 1.00 89.88 94 LEU A O 1
ATOM 732 N N . ALA A 1 95 ? -3.217 5.196 -13.018 1.00 89.38 95 ALA A N 1
ATOM 733 C CA . ALA A 1 95 ? -2.637 4.798 -14.297 1.00 89.38 95 ALA A CA 1
ATOM 734 C C . ALA A 1 95 ? -3.380 5.436 -15.483 1.00 89.38 95 ALA A C 1
ATOM 736 O O . ALA A 1 95 ? -2.743 5.906 -16.421 1.00 89.38 95 ALA A O 1
ATOM 737 N N . LEU A 1 96 ? -4.714 5.541 -15.421 1.00 89.56 96 LEU A N 1
ATOM 738 C CA . LEU A 1 96 ? -5.506 6.240 -16.444 1.00 89.56 96 LEU A CA 1
ATOM 739 C C . LEU A 1 96 ? -5.230 7.753 -16.488 1.00 89.56 96 LEU A C 1
ATOM 741 O O . LEU A 1 96 ? -5.351 8.357 -17.550 1.00 89.56 96 LEU A O 1
ATOM 745 N N . PHE A 1 97 ? -4.830 8.358 -15.366 1.00 87.00 97 PHE A N 1
ATOM 746 C CA . PHE A 1 97 ? -4.381 9.755 -15.305 1.00 87.00 97 PHE A CA 1
ATOM 747 C C . PHE A 1 97 ? -2.903 9.952 -15.685 1.00 87.00 97 PHE A C 1
ATOM 749 O O . PHE A 1 97 ? -2.417 11.079 -15.657 1.00 87.00 97 PHE A O 1
ATOM 756 N N . GLY A 1 98 ? -2.173 8.886 -16.031 1.00 82.44 98 GLY A N 1
ATOM 757 C CA . GLY A 1 98 ? -0.755 8.960 -16.401 1.00 82.44 98 GLY A CA 1
ATOM 758 C C . GLY A 1 98 ? 0.213 9.114 -15.221 1.00 82.44 98 GLY A C 1
ATOM 759 O O . GLY A 1 98 ? 1.405 9.309 -15.437 1.00 82.44 98 GLY A O 1
ATOM 760 N N . HIS A 1 99 ? -0.264 8.996 -13.976 1.00 76.19 99 HIS A N 1
ATOM 761 C CA . HIS A 1 99 ? 0.572 9.052 -12.766 1.00 76.19 99 HIS A CA 1
ATOM 762 C C . HIS A 1 99 ? 1.180 7.691 -12.372 1.00 76.19 99 HIS A C 1
ATOM 764 O O . HIS A 1 99 ? 1.919 7.599 -11.393 1.00 76.19 99 HIS A O 1
ATOM 770 N N . GLY A 1 100 ? 0.895 6.627 -13.126 1.00 78.38 100 GLY A N 1
ATOM 771 C CA . GLY A 1 100 ? 1.468 5.295 -12.939 1.00 78.38 100 GLY A CA 1
ATOM 772 C C . GLY A 1 100 ? 1.447 4.490 -14.236 1.00 78.38 100 GLY A C 1
ATOM 773 O O . GLY A 1 100 ? 0.789 4.882 -15.196 1.00 78.38 100 GLY A O 1
ATOM 774 N N . GLY A 1 101 ? 2.172 3.370 -14.271 1.00 84.69 101 GLY A N 1
ATOM 775 C CA . GLY A 1 101 ? 2.211 2.501 -15.447 1.00 84.69 101 GLY A CA 1
ATOM 776 C C . GLY A 1 101 ? 1.097 1.451 -15.480 1.00 84.69 101 GLY A C 1
ATOM 777 O O . GLY A 1 101 ? 0.833 0.797 -14.468 1.00 84.69 101 GLY A O 1
ATOM 778 N N . ILE A 1 102 ? 0.483 1.249 -16.649 1.00 87.50 102 ILE A N 1
ATOM 779 C CA . ILE A 1 102 ? -0.552 0.235 -16.907 1.00 87.50 102 ILE A CA 1
ATOM 780 C C . ILE A 1 102 ? 0.023 -1.183 -16.791 1.00 87.50 102 ILE A C 1
ATOM 782 O O . ILE A 1 102 ? -0.599 -2.071 -16.206 1.00 87.50 102 ILE A O 1
ATOM 786 N N . THR A 1 103 ? 1.234 -1.401 -17.304 1.00 88.06 103 THR A N 1
ATOM 787 C CA . THR A 1 103 ? 1.917 -2.707 -17.296 1.00 88.06 103 THR A CA 1
ATOM 788 C C . THR A 1 103 ? 2.292 -3.159 -15.888 1.00 88.06 103 THR A C 1
ATOM 790 O O . THR A 1 103 ? 2.403 -4.350 -15.619 1.00 88.06 103 THR A O 1
ATOM 793 N N . VAL A 1 104 ? 2.436 -2.218 -14.959 1.00 90.19 104 VAL A N 1
ATOM 794 C CA . VAL A 1 104 ? 2.929 -2.462 -13.600 1.00 90.19 104 VAL A CA 1
ATOM 795 C C . VAL A 1 104 ? 1.857 -2.268 -12.527 1.00 90.19 104 VAL A C 1
ATOM 797 O O . VAL A 1 104 ? 2.166 -2.373 -11.337 1.00 90.19 104 VAL A O 1
ATOM 800 N N . ILE A 1 105 ? 0.586 -2.079 -12.922 1.00 92.19 105 ILE A N 1
ATOM 801 C CA . ILE A 1 105 ? -0.565 -1.988 -12.001 1.00 92.19 105 ILE A CA 1
ATOM 802 C C . ILE A 1 105 ? -0.556 -3.157 -11.014 1.00 92.19 105 ILE A C 1
ATOM 804 O O . ILE A 1 105 ? -0.726 -2.938 -9.818 1.00 92.19 105 ILE A O 1
ATOM 808 N N . GLY A 1 106 ? -0.290 -4.381 -11.489 1.00 92.62 106 GLY A N 1
ATOM 809 C CA . GLY A 1 106 ? -0.241 -5.572 -10.640 1.00 92.62 106 GLY A CA 1
ATOM 810 C C . GLY A 1 106 ? 0.708 -5.421 -9.452 1.00 92.62 106 GLY A C 1
ATOM 811 O O . GLY A 1 106 ? 0.312 -5.598 -8.301 1.00 92.62 106 GLY A O 1
ATOM 812 N N . ILE A 1 107 ? 1.951 -5.025 -9.725 1.00 93.19 107 ILE A N 1
ATOM 813 C CA . ILE A 1 107 ? 2.981 -4.847 -8.698 1.00 93.19 107 ILE A CA 1
ATOM 814 C C . ILE A 1 107 ? 2.657 -3.659 -7.793 1.00 93.19 107 ILE A C 1
ATOM 816 O O . ILE A 1 107 ? 2.705 -3.800 -6.570 1.00 93.19 107 ILE A O 1
ATOM 820 N N . ASN A 1 108 ? 2.288 -2.514 -8.373 1.00 92.81 108 ASN A N 1
ATOM 821 C CA . ASN A 1 108 ? 1.941 -1.319 -7.605 1.00 92.81 108 ASN A CA 1
ATOM 822 C C . ASN A 1 108 ? 0.801 -1.623 -6.622 1.00 92.81 108 ASN A C 1
ATOM 824 O O . ASN A 1 108 ? 0.879 -1.275 -5.446 1.00 92.81 108 ASN A O 1
ATOM 828 N N . SER A 1 109 ? -0.241 -2.330 -7.069 1.00 94.00 109 SER A N 1
ATOM 829 C CA . SER A 1 109 ? -1.373 -2.700 -6.215 1.00 94.00 109 SER A CA 1
ATOM 830 C C . SER A 1 109 ? -0.985 -3.692 -5.131 1.00 94.00 109 SER A C 1
ATOM 832 O O . SER A 1 109 ? -1.493 -3.580 -4.018 1.00 94.00 109 SER A O 1
ATOM 834 N N . LEU A 1 110 ? -0.066 -4.623 -5.396 1.00 94.75 110 LEU A N 1
ATOM 835 C CA . LEU A 1 110 ? 0.442 -5.543 -4.377 1.00 94.75 110 LEU A CA 1
ATOM 836 C C . LEU A 1 110 ? 1.228 -4.817 -3.281 1.00 94.75 110 LEU A C 1
ATOM 838 O O . LEU A 1 110 ? 0.971 -5.066 -2.104 1.00 94.75 110 LEU A O 1
ATOM 842 N N . ILE A 1 111 ? 2.122 -3.893 -3.645 1.00 94.00 111 ILE A N 1
ATOM 843 C CA . ILE A 1 111 ? 2.895 -3.087 -2.683 1.00 94.00 111 ILE A CA 1
ATOM 844 C C . ILE A 1 111 ? 1.951 -2.237 -1.828 1.00 94.00 111 ILE A C 1
ATOM 846 O O . ILE A 1 111 ? 2.012 -2.264 -0.599 1.00 94.00 111 ILE A O 1
ATOM 850 N N . LEU A 1 112 ? 1.014 -1.543 -2.474 1.00 93.62 112 LEU A N 1
ATOM 851 C CA . LEU A 1 112 ? 0.074 -0.661 -1.791 1.00 93.62 112 LEU A CA 1
ATOM 852 C C . LEU A 1 112 ? -0.875 -1.436 -0.861 1.00 93.62 112 LEU A C 1
ATOM 854 O O . LEU A 1 112 ? -1.196 -1.000 0.246 1.00 93.62 112 LEU A O 1
ATOM 858 N N . SER A 1 113 ? -1.296 -2.628 -1.289 1.00 94.75 113 SER A N 1
ATOM 859 C CA . SER A 1 113 ? -2.093 -3.536 -0.460 1.00 94.75 113 SER A CA 1
ATOM 860 C C . SER A 1 113 ? -1.300 -4.057 0.729 1.00 94.75 113 SER A C 1
ATOM 862 O O . SER A 1 113 ? -1.842 -4.110 1.831 1.00 94.75 113 SER A O 1
ATOM 864 N N . LEU A 1 114 ? -0.032 -4.428 0.526 1.00 95.56 114 LEU A N 1
ATOM 865 C CA . LEU A 1 114 ? 0.853 -4.882 1.595 1.00 95.56 114 LEU A CA 1
ATOM 866 C C . LEU A 1 114 ? 0.969 -3.812 2.683 1.00 95.56 114 LEU A C 1
ATOM 868 O O . LEU A 1 114 ? 0.803 -4.121 3.858 1.00 95.56 114 LEU A O 1
ATOM 872 N N . GLU A 1 115 ? 1.166 -2.555 2.295 1.00 95.19 115 GLU A N 1
ATOM 873 C CA . GLU A 1 115 ? 1.233 -1.413 3.207 1.00 95.19 115 GLU A CA 1
ATOM 874 C C . GLU A 1 115 ? -0.025 -1.276 4.075 1.00 95.19 115 GLU A C 1
ATOM 876 O O . GLU A 1 115 ? 0.059 -1.206 5.303 1.00 95.19 115 GLU A O 1
ATOM 881 N N . GLY A 1 116 ? -1.208 -1.314 3.457 1.00 95.44 116 GLY A N 1
ATOM 882 C CA . GLY A 1 116 ? -2.474 -1.236 4.183 1.00 95.44 116 GLY A CA 1
ATOM 883 C C . GLY A 1 116 ? -2.747 -2.455 5.075 1.00 95.44 116 GLY A C 1
ATOM 884 O O . GLY A 1 116 ? -3.230 -2.309 6.201 1.00 95.44 116 GLY A O 1
ATOM 885 N N . VAL A 1 117 ? -2.408 -3.663 4.613 1.00 95.94 117 VAL A N 1
ATOM 886 C CA . VAL A 1 117 ? -2.548 -4.907 5.390 1.00 95.94 117 VAL A CA 1
ATOM 887 C C . VAL A 1 117 ? -1.615 -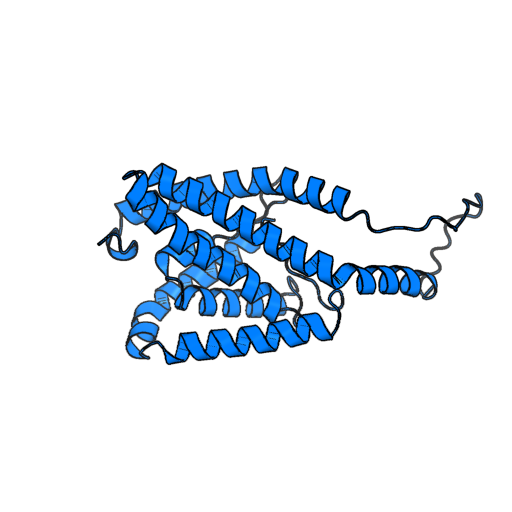4.900 6.600 1.00 95.94 117 VAL A C 1
ATOM 889 O O . VAL A 1 117 ? -2.060 -5.184 7.712 1.00 95.94 117 VAL A O 1
ATOM 892 N N . LEU A 1 118 ? -0.343 -4.538 6.415 1.00 96.50 118 LEU A N 1
ATOM 893 C CA . LEU A 1 118 ? 0.621 -4.405 7.508 1.00 96.50 118 LEU A CA 1
ATOM 894 C C . LEU A 1 118 ? 0.197 -3.316 8.490 1.00 96.50 118 LEU A C 1
ATOM 896 O O . LEU A 1 118 ? 0.257 -3.535 9.697 1.00 96.50 118 LEU A O 1
ATOM 900 N N . GLY A 1 119 ? -0.311 -2.189 7.989 1.00 95.69 119 GLY A N 1
ATOM 901 C CA . GLY A 1 119 ? -0.882 -1.127 8.810 1.00 95.69 119 GLY A CA 1
ATOM 902 C C . GLY A 1 119 ? -1.998 -1.634 9.725 1.00 95.69 119 GLY A C 1
ATOM 903 O O . GLY A 1 119 ? -1.967 -1.399 10.933 1.00 95.69 119 GLY A O 1
ATOM 904 N N . PHE A 1 120 ? -2.940 -2.407 9.176 1.00 95.56 120 PHE A N 1
ATOM 905 C CA . PHE A 1 120 ? -3.995 -3.058 9.954 1.00 95.56 120 PHE A CA 1
ATOM 906 C C . PHE A 1 120 ? -3.424 -4.021 11.007 1.00 95.56 120 PHE A C 1
ATOM 908 O O . PHE A 1 120 ? -3.802 -3.945 12.178 1.00 95.56 120 PHE A O 1
ATOM 915 N N . LEU A 1 121 ? -2.514 -4.917 10.615 1.00 95.62 121 LEU A N 1
ATOM 916 C CA . LEU A 1 121 ? -1.953 -5.938 11.507 1.00 95.62 121 LEU A CA 1
ATOM 917 C C . LEU A 1 121 ? -1.148 -5.315 12.654 1.00 95.62 121 LEU A C 1
ATOM 919 O O . LEU A 1 121 ? -1.383 -5.641 13.819 1.00 95.62 121 LEU A O 1
ATOM 923 N N . PHE A 1 122 ? -0.241 -4.389 12.343 1.00 96.44 122 PHE A N 1
ATOM 924 C CA . PHE A 1 122 ? 0.573 -3.707 13.344 1.00 96.44 122 PHE A CA 1
ATOM 925 C C . PHE A 1 122 ? -0.256 -2.814 14.252 1.00 96.44 122 PHE A C 1
ATOM 927 O O . PHE A 1 122 ? 0.020 -2.769 15.447 1.00 96.44 122 PHE A O 1
ATOM 934 N N . PHE A 1 123 ? -1.298 -2.159 13.737 1.00 95.62 123 PHE A N 1
ATOM 935 C CA . PHE A 1 123 ? -2.189 -1.365 14.577 1.00 95.62 123 PHE A CA 1
ATOM 936 C C . PHE A 1 123 ? -2.841 -2.232 15.657 1.00 95.62 123 PHE A C 1
ATOM 938 O O . PHE A 1 123 ? -2.741 -1.903 16.836 1.00 95.62 123 PHE A O 1
ATOM 945 N N . HIS A 1 124 ? -3.431 -3.374 15.289 1.00 93.81 124 HIS A N 1
ATOM 946 C CA . HIS A 1 124 ? -4.071 -4.268 16.263 1.00 93.81 124 HIS A CA 1
ATOM 947 C C . HIS A 1 124 ? -3.052 -4.906 17.218 1.00 93.81 124 HIS A C 1
ATOM 949 O O . HIS A 1 124 ? -3.322 -5.037 18.415 1.00 93.81 124 HIS A O 1
ATOM 955 N N . LEU A 1 125 ? -1.865 -5.261 16.718 1.00 94.44 125 LEU A N 1
ATOM 956 C CA . LEU A 1 125 ? -0.778 -5.796 17.537 1.00 94.44 125 LEU A CA 1
ATOM 957 C C . LEU A 1 125 ? -0.295 -4.772 18.574 1.00 94.44 125 LEU A C 1
ATOM 959 O O . LEU A 1 125 ? -0.262 -5.063 19.770 1.00 94.44 125 LEU A O 1
ATOM 963 N N . PHE A 1 126 ? 0.041 -3.557 18.144 1.00 94.50 126 PHE A N 1
ATOM 964 C CA . PHE A 1 126 ? 0.527 -2.508 19.036 1.00 94.50 126 PHE A CA 1
ATOM 965 C C . PHE A 1 126 ? -0.560 -1.964 19.948 1.00 94.50 126 PHE A C 1
ATOM 967 O O . PHE A 1 126 ? -0.256 -1.594 21.079 1.00 94.50 126 PHE A O 1
ATOM 974 N N . LEU A 1 127 ? -1.824 -1.971 19.526 1.00 93.00 127 LEU A N 1
ATOM 975 C CA . LEU A 1 127 ? -2.929 -1.619 20.408 1.00 93.00 127 LEU A CA 1
ATOM 976 C C . LEU A 1 127 ? -3.048 -2.624 21.562 1.00 93.00 127 LEU A C 1
ATOM 978 O O . LEU A 1 127 ? -3.220 -2.210 22.708 1.00 93.00 127 LEU A O 1
ATOM 982 N N . ARG A 1 128 ? -2.862 -3.924 21.290 1.00 91.56 128 ARG A N 1
ATOM 983 C CA . ARG A 1 128 ? -2.845 -4.979 22.317 1.00 91.56 128 ARG A CA 1
ATOM 984 C C . ARG A 1 128 ? -1.654 -4.854 23.274 1.00 91.56 128 ARG A C 1
ATOM 986 O O . ARG A 1 128 ? -1.824 -5.065 24.472 1.00 91.56 128 ARG A O 1
ATOM 993 N N . ILE A 1 129 ? -0.472 -4.506 22.761 1.00 93.88 129 ILE A N 1
ATOM 994 C CA . ILE A 1 129 ? 0.768 -4.403 23.552 1.00 93.88 129 ILE A CA 1
ATOM 995 C C . ILE A 1 129 ? 0.811 -3.100 24.363 1.00 93.88 129 ILE A C 1
ATOM 997 O O . ILE A 1 129 ? 0.989 -3.124 25.578 1.00 93.88 129 ILE A O 1
ATOM 1001 N N . LEU A 1 130 ? 0.644 -1.954 23.700 1.00 92.69 130 LEU A N 1
ATOM 1002 C CA . LEU A 1 130 ? 0.832 -0.630 24.298 1.00 92.69 130 LEU A CA 1
ATOM 1003 C C . LEU A 1 130 ? -0.403 -0.140 25.058 1.00 92.69 130 LEU A C 1
ATOM 1005 O O . LEU A 1 130 ? -0.287 0.781 25.866 1.00 92.69 130 LEU A O 1
ATOM 1009 N N . LYS A 1 131 ? -1.591 -0.691 24.759 1.00 88.94 131 LYS A N 1
ATOM 1010 C CA . LYS A 1 131 ? -2.896 -0.264 25.305 1.00 88.94 131 LYS A CA 1
ATOM 1011 C C . LYS A 1 131 ? -3.178 1.238 25.143 1.00 88.94 131 LYS A C 1
ATOM 1013 O O . LYS A 1 131 ? -4.006 1.811 25.845 1.00 88.94 131 LYS A O 1
ATOM 1018 N N . ARG A 1 132 ? -2.476 1.895 24.215 1.00 90.25 132 ARG A N 1
ATOM 1019 C CA . ARG A 1 132 ? -2.577 3.326 23.913 1.00 90.25 132 ARG A CA 1
ATOM 1020 C C . ARG A 1 132 ? -2.722 3.503 22.410 1.00 90.25 132 ARG A C 1
ATOM 1022 O O . ARG A 1 132 ? -1.860 3.079 21.648 1.00 90.25 132 ARG A O 1
ATOM 1029 N N . MET A 1 133 ? -3.789 4.180 21.999 1.00 88.81 133 MET A N 1
ATOM 1030 C CA . MET A 1 133 ? -4.157 4.308 20.588 1.00 88.81 133 MET A CA 1
ATOM 1031 C C . MET A 1 133 ? -3.156 5.152 19.784 1.00 88.81 133 MET A C 1
ATOM 1033 O O . MET A 1 133 ? -2.710 4.728 18.726 1.00 88.81 133 MET A O 1
ATOM 1037 N N . THR A 1 134 ? -2.754 6.315 20.304 1.00 92.94 134 THR A N 1
ATOM 1038 C CA . THR A 1 134 ? -1.838 7.245 19.620 1.00 92.94 134 THR A CA 1
ATOM 1039 C C . THR A 1 134 ? -0.500 6.601 19.225 1.00 92.94 134 THR A C 1
ATOM 1041 O O . THR A 1 134 ? -0.184 6.608 18.037 1.00 92.94 134 THR A O 1
ATOM 1044 N N . PRO A 1 135 ? 0.288 6.011 20.152 1.00 93.19 135 PRO A N 1
ATOM 1045 C CA . PRO A 1 135 ? 1.545 5.379 19.767 1.00 93.19 135 PRO A CA 1
ATOM 1046 C C . PRO A 1 135 ? 1.317 4.119 18.924 1.00 93.19 135 PRO A C 1
ATOM 1048 O O . PRO A 1 135 ? 2.107 3.862 18.026 1.00 93.19 135 PRO A O 1
ATOM 1051 N N . ALA A 1 136 ? 0.229 3.368 19.138 1.00 94.12 136 ALA A N 1
ATOM 1052 C CA . ALA A 1 136 ? -0.072 2.198 18.315 1.00 94.12 136 ALA A CA 1
ATOM 1053 C C . ALA A 1 136 ? -0.270 2.563 16.836 1.00 94.12 136 ALA A C 1
ATOM 1055 O O . ALA A 1 136 ? 0.313 1.912 15.974 1.00 94.12 136 ALA A O 1
ATOM 1056 N N . ILE A 1 137 ? -1.032 3.623 16.541 1.00 94.44 137 ILE A N 1
ATOM 1057 C CA . ILE A 1 137 ? -1.247 4.102 15.167 1.00 94.44 137 ILE A CA 1
ATOM 1058 C C . ILE A 1 137 ? 0.066 4.592 14.554 1.00 94.44 137 ILE A C 1
ATOM 1060 O O . ILE A 1 137 ? 0.411 4.200 13.437 1.00 94.44 137 ILE A O 1
ATOM 1064 N N . PHE A 1 138 ? 0.805 5.430 15.285 1.00 96.75 138 PHE A N 1
ATOM 1065 C CA . PHE A 1 138 ? 2.046 6.015 14.790 1.00 96.75 138 PHE A CA 1
ATOM 1066 C C . PHE A 1 138 ? 3.083 4.936 14.448 1.00 96.75 138 PHE A C 1
ATOM 1068 O O . PHE A 1 138 ? 3.572 4.893 13.320 1.00 96.75 138 PHE A O 1
ATOM 1075 N N . LEU A 1 139 ? 3.364 4.017 15.384 1.00 96.25 139 LEU A N 1
ATOM 1076 C CA . LEU A 1 139 ? 4.327 2.935 15.160 1.00 96.25 139 LEU A CA 1
ATOM 1077 C C . LEU A 1 139 ? 3.864 1.975 14.060 1.00 96.25 139 LEU A C 1
ATOM 1079 O O . LEU A 1 139 ? 4.685 1.552 13.251 1.00 96.25 139 LEU A O 1
ATOM 1083 N N . ALA A 1 140 ? 2.568 1.650 13.999 1.00 95.81 140 ALA A N 1
ATOM 1084 C CA . ALA A 1 140 ? 2.030 0.792 12.945 1.00 95.81 140 ALA A CA 1
ATOM 1085 C C . ALA A 1 140 ? 2.244 1.397 11.558 1.00 95.81 140 ALA A C 1
ATOM 1087 O O . ALA A 1 140 ? 2.644 0.692 10.637 1.00 95.81 140 ALA A O 1
ATOM 1088 N N . THR A 1 141 ? 2.025 2.706 11.434 1.00 95.88 141 THR A N 1
ATOM 1089 C CA . THR A 1 141 ? 2.197 3.436 10.176 1.00 95.88 141 THR A CA 1
ATOM 1090 C C . THR A 1 141 ? 3.657 3.466 9.761 1.00 95.88 141 THR A C 1
ATOM 1092 O O . THR A 1 141 ? 3.985 3.007 8.672 1.00 95.88 141 THR A O 1
ATOM 1095 N N . VAL A 1 142 ? 4.554 3.915 10.643 1.00 95.62 142 VAL A N 1
ATOM 1096 C CA . VAL A 1 142 ? 5.990 3.989 10.331 1.00 95.62 142 VAL A CA 1
ATOM 1097 C C . VAL A 1 142 ? 6.544 2.615 9.947 1.00 95.62 142 VAL A C 1
ATOM 1099 O O . VAL A 1 142 ? 7.257 2.496 8.952 1.00 95.62 142 VAL A O 1
ATOM 1102 N N . LEU A 1 143 ? 6.179 1.563 10.687 1.00 96.00 143 LEU A N 1
ATOM 1103 C CA . LEU A 1 143 ? 6.670 0.213 10.423 1.00 96.00 143 LEU A CA 1
ATOM 1104 C C . LEU A 1 143 ? 6.094 -0.383 9.129 1.00 96.00 143 LEU A C 1
ATOM 1106 O O . LEU A 1 143 ? 6.827 -1.020 8.375 1.00 96.00 143 LEU A O 1
ATOM 1110 N N . ALA A 1 144 ? 4.808 -0.160 8.842 1.00 95.81 144 ALA A N 1
ATOM 1111 C CA . ALA A 1 144 ? 4.191 -0.610 7.596 1.00 95.81 144 ALA A CA 1
ATOM 1112 C C . ALA A 1 144 ? 4.843 0.049 6.373 1.00 95.81 144 ALA A C 1
ATOM 1114 O O . ALA A 1 144 ? 5.180 -0.643 5.412 1.00 95.81 144 ALA A O 1
ATOM 1115 N N . LEU A 1 145 ? 5.087 1.362 6.433 1.00 93.88 145 LEU A N 1
ATOM 1116 C CA . LEU A 1 145 ? 5.729 2.107 5.348 1.00 93.88 145 LEU A CA 1
ATOM 1117 C C . LEU A 1 145 ? 7.189 1.701 5.154 1.00 93.88 145 LEU A C 1
ATOM 1119 O O . LEU A 1 145 ? 7.638 1.558 4.018 1.00 93.88 145 LEU A O 1
ATOM 1123 N N . PHE A 1 146 ? 7.918 1.457 6.244 1.00 93.69 146 PHE A N 1
ATOM 1124 C CA . PHE A 1 146 ? 9.285 0.946 6.183 1.00 93.69 146 PHE A CA 1
ATOM 1125 C C . PHE A 1 146 ? 9.350 -0.401 5.450 1.00 93.69 146 PHE A C 1
ATOM 1127 O O . PHE A 1 146 ? 10.112 -0.551 4.496 1.00 93.69 146 PHE A O 1
ATOM 1134 N N . ILE A 1 147 ? 8.509 -1.368 5.835 1.00 94.38 147 ILE A N 1
ATOM 1135 C CA . ILE A 1 147 ? 8.486 -2.700 5.208 1.00 94.38 147 ILE A CA 1
ATOM 1136 C C . ILE A 1 147 ? 7.987 -2.633 3.757 1.00 94.38 147 ILE A C 1
ATOM 1138 O O . ILE A 1 147 ? 8.528 -3.322 2.888 1.00 94.38 147 ILE A O 1
ATOM 1142 N N . SER A 1 148 ? 7.000 -1.780 3.470 1.00 93.38 148 SER A N 1
ATOM 1143 C CA . SER A 1 148 ? 6.537 -1.494 2.104 1.00 93.38 148 SER A CA 1
ATOM 1144 C C . SER A 1 148 ? 7.686 -0.962 1.237 1.00 93.38 148 SER A C 1
ATOM 1146 O O . SER A 1 148 ? 7.964 -1.500 0.162 1.00 93.38 148 SER A O 1
ATOM 1148 N N . THR A 1 149 ? 8.459 -0.003 1.760 1.00 90.88 149 THR A N 1
ATOM 1149 C CA . THR A 1 149 ? 9.625 0.564 1.064 1.00 90.88 149 THR A CA 1
ATOM 1150 C C . THR A 1 149 ? 10.701 -0.495 0.812 1.00 90.88 149 THR A C 1
ATOM 1152 O O . THR A 1 149 ? 11.262 -0.556 -0.280 1.00 90.88 149 THR A O 1
ATOM 1155 N N . LEU A 1 150 ? 10.978 -1.370 1.787 1.00 91.94 150 LEU A N 1
ATOM 1156 C CA . LEU A 1 150 ? 11.910 -2.488 1.603 1.00 91.94 150 LEU A CA 1
ATOM 1157 C C . LEU A 1 150 ? 11.435 -3.462 0.520 1.00 91.94 150 LEU A C 1
ATOM 1159 O O . LEU A 1 150 ? 12.244 -3.936 -0.275 1.00 91.94 150 LEU A O 1
ATOM 1163 N N . SER A 1 151 ? 10.131 -3.727 0.457 1.00 91.50 151 SER A N 1
ATOM 1164 C CA . SER A 1 151 ? 9.539 -4.595 -0.566 1.00 91.50 151 SER A CA 1
ATOM 1165 C C . SER A 1 151 ? 9.703 -3.988 -1.962 1.00 91.50 151 SER A C 1
ATOM 1167 O O . SER A 1 151 ? 10.132 -4.674 -2.889 1.00 91.50 151 SER A O 1
ATOM 1169 N N . MET A 1 152 ? 9.460 -2.680 -2.099 1.00 90.06 152 MET A N 1
ATOM 1170 C CA . MET A 1 152 ? 9.711 -1.937 -3.337 1.00 90.06 152 MET A CA 1
ATOM 1171 C C . MET A 1 152 ? 11.191 -1.985 -3.745 1.00 90.06 152 MET A C 1
ATOM 1173 O O . MET A 1 152 ? 11.503 -2.273 -4.898 1.00 90.06 152 MET A O 1
ATOM 1177 N N . ILE A 1 153 ? 12.110 -1.749 -2.803 1.00 88.94 153 ILE A N 1
ATOM 1178 C CA . ILE A 1 153 ? 13.558 -1.857 -3.040 1.00 88.94 153 ILE A CA 1
ATOM 1179 C C . ILE A 1 153 ? 13.929 -3.270 -3.507 1.00 88.94 153 ILE A C 1
ATOM 1181 O O . ILE A 1 153 ? 14.747 -3.410 -4.412 1.00 88.94 153 ILE A O 1
ATOM 1185 N N . GLY A 1 154 ? 13.328 -4.310 -2.923 1.00 88.62 154 GLY A N 1
ATOM 1186 C CA . GLY A 1 154 ? 13.538 -5.697 -3.338 1.00 88.62 154 GLY A CA 1
ATOM 1187 C C . GLY A 1 154 ? 13.130 -5.939 -4.792 1.00 88.62 154 GLY A C 1
ATOM 1188 O O . GLY A 1 154 ? 13.895 -6.524 -5.553 1.00 88.62 154 GLY A O 1
ATOM 1189 N N . ILE A 1 155 ? 11.971 -5.419 -5.203 1.00 88.06 155 ILE A N 1
ATOM 1190 C CA . ILE A 1 155 ? 11.471 -5.512 -6.585 1.00 88.06 155 ILE A CA 1
ATOM 1191 C C . ILE A 1 155 ? 12.408 -4.787 -7.561 1.00 88.06 155 ILE A C 1
ATOM 1193 O O . ILE A 1 155 ? 12.744 -5.336 -8.608 1.00 88.06 155 ILE A O 1
ATOM 1197 N N . ILE A 1 156 ? 12.899 -3.599 -7.196 1.00 86.12 156 ILE A N 1
ATOM 1198 C CA . ILE A 1 156 ? 13.920 -2.875 -7.973 1.00 86.12 156 ILE A CA 1
ATOM 1199 C C . ILE A 1 156 ? 15.215 -3.696 -8.042 1.00 86.12 156 ILE A C 1
ATOM 1201 O O . ILE A 1 156 ? 15.815 -3.837 -9.102 1.00 86.12 156 ILE A O 1
ATOM 1205 N N . GLY A 1 157 ? 15.642 -4.301 -6.934 1.00 84.81 157 GLY A N 1
ATOM 1206 C CA . GLY A 1 157 ? 16.818 -5.169 -6.903 1.00 84.81 157 GLY A CA 1
ATOM 1207 C C . GLY A 1 157 ? 16.718 -6.336 -7.890 1.00 84.81 157 GLY A C 1
ATOM 1208 O O . GLY A 1 157 ? 17.682 -6.612 -8.602 1.00 84.81 157 GLY A O 1
ATOM 1209 N N . LEU A 1 158 ? 15.544 -6.967 -7.994 1.00 85.19 158 LEU A N 1
ATOM 1210 C CA . LEU A 1 158 ? 15.276 -8.038 -8.961 1.00 85.19 158 LEU A CA 1
ATOM 1211 C C . LEU A 1 158 ? 15.327 -7.555 -10.421 1.00 85.19 158 LEU A C 1
ATOM 1213 O O . LEU A 1 158 ? 15.696 -8.320 -11.308 1.00 85.19 158 LEU A O 1
ATOM 1217 N N . GLY A 1 159 ? 14.987 -6.288 -10.673 1.00 80.19 159 GLY A N 1
ATOM 1218 C CA . GLY A 1 159 ? 15.060 -5.660 -11.994 1.00 80.19 159 GLY A CA 1
ATOM 1219 C C . GLY A 1 159 ? 16.455 -5.179 -12.415 1.00 80.19 159 GLY A C 1
ATOM 1220 O O . GLY A 1 159 ? 16.619 -4.805 -13.573 1.00 80.19 159 GLY A O 1
ATOM 1221 N N . LYS A 1 160 ? 17.468 -5.204 -11.527 1.00 77.94 160 LYS A N 1
ATOM 1222 C CA . LYS A 1 160 ? 18.794 -4.581 -11.749 1.00 77.94 160 LYS A CA 1
ATOM 1223 C C . LYS A 1 160 ? 19.440 -4.945 -13.084 1.00 77.94 160 LYS A C 1
ATOM 1225 O O . LYS A 1 160 ? 19.892 -4.051 -13.789 1.00 77.94 160 LYS A O 1
ATOM 1230 N N . ALA A 1 161 ? 19.447 -6.231 -13.432 1.00 71.31 161 ALA A N 1
ATOM 1231 C CA . ALA A 1 161 ? 20.064 -6.714 -14.668 1.00 71.31 161 ALA A CA 1
ATOM 1232 C C . ALA A 1 161 ? 19.408 -6.114 -15.926 1.00 71.31 161 ALA A C 1
ATOM 1234 O O . ALA A 1 161 ? 20.098 -5.753 -16.872 1.00 71.31 161 ALA A O 1
ATOM 1235 N N . HIS A 1 162 ? 18.084 -5.943 -15.905 1.00 75.06 162 HIS A N 1
ATOM 1236 C CA . HIS A 1 162 ? 17.342 -5.338 -17.009 1.00 75.06 162 HIS A CA 1
ATOM 1237 C C . HIS A 1 162 ? 17.557 -3.822 -17.085 1.00 75.06 162 HIS A C 1
ATOM 1239 O O . HIS A 1 162 ? 17.667 -3.267 -18.172 1.00 75.06 162 HIS A O 1
ATOM 1245 N N . TYR A 1 163 ? 17.660 -3.143 -15.938 1.00 71.31 163 TYR A N 1
ATOM 1246 C CA . TYR A 1 163 ? 17.959 -1.709 -15.922 1.00 71.31 163 TYR A CA 1
ATOM 1247 C C . TYR A 1 163 ? 19.341 -1.404 -16.494 1.00 71.31 163 TYR A C 1
ATOM 1249 O O . TYR A 1 163 ? 19.493 -0.416 -17.205 1.00 71.31 163 TYR A O 1
ATOM 1257 N N . GLU A 1 164 ? 20.340 -2.236 -16.191 1.00 68.56 164 GLU A N 1
ATOM 1258 C CA . GLU A 1 164 ? 21.679 -2.084 -16.761 1.00 68.56 164 GLU A CA 1
ATOM 1259 C C . GLU A 1 164 ? 21.620 -2.216 -18.289 1.00 68.56 164 GLU A C 1
ATOM 1261 O O . GLU A 1 164 ? 22.096 -1.325 -18.986 1.00 68.56 164 GLU A O 1
ATOM 1266 N N . GLU A 1 165 ? 20.933 -3.232 -18.817 1.00 68.25 165 GLU A N 1
ATOM 1267 C CA . GLU A 1 165 ? 20.738 -3.430 -20.261 1.00 68.25 165 GLU A CA 1
ATOM 1268 C C . GLU A 1 165 ? 20.017 -2.253 -20.950 1.00 68.25 165 GLU A C 1
ATOM 1270 O O . GLU A 1 165 ? 20.474 -1.779 -21.990 1.00 68.25 165 GLU A O 1
ATOM 1275 N N . LEU A 1 166 ? 18.947 -1.720 -20.347 1.00 67.31 166 LEU A N 1
ATOM 1276 C CA . LEU A 1 166 ? 18.225 -0.548 -20.862 1.00 67.31 166 LEU A CA 1
ATOM 1277 C C . LEU A 1 166 ? 19.100 0.714 -20.906 1.00 67.31 166 LEU A C 1
ATOM 1279 O O . LEU A 1 166 ? 19.005 1.499 -21.851 1.00 67.31 166 LEU A O 1
ATOM 1283 N N . ILE A 1 167 ? 19.962 0.918 -19.903 1.00 65.88 167 ILE A N 1
ATOM 1284 C CA . ILE A 1 167 ? 20.904 2.048 -19.878 1.00 65.88 167 ILE A CA 1
ATOM 1285 C C . ILE A 1 167 ? 21.940 1.903 -21.001 1.00 65.88 167 ILE A C 1
ATOM 1287 O O . ILE A 1 167 ? 22.267 2.899 -21.646 1.00 65.88 167 ILE A O 1
ATOM 1291 N N . TYR A 1 168 ? 22.420 0.684 -21.271 1.00 61.72 168 TYR A N 1
ATOM 1292 C CA . TYR A 1 168 ? 23.358 0.426 -22.367 1.00 61.72 168 TYR A CA 1
ATOM 1293 C C . TYR A 1 168 ? 22.701 0.583 -23.752 1.00 61.72 168 TYR A C 1
ATOM 1295 O O . TYR A 1 168 ? 23.268 1.249 -24.616 1.00 61.72 168 TYR A O 1
ATOM 1303 N N . GLN A 1 169 ? 21.482 0.072 -23.964 1.00 58.91 169 GLN A N 1
ATOM 1304 C CA . GLN A 1 169 ? 20.751 0.242 -25.233 1.00 58.91 169 GLN A CA 1
ATOM 1305 C C . GLN A 1 169 ? 20.348 1.698 -25.512 1.00 58.91 169 GLN A C 1
ATOM 1307 O O . GLN A 1 169 ? 20.406 2.153 -26.656 1.00 58.91 169 GLN A O 1
ATOM 1312 N N . GLY A 1 170 ? 19.987 2.461 -24.475 1.00 52.72 170 GLY A N 1
ATOM 1313 C CA . GLY A 1 170 ? 19.668 3.887 -24.597 1.00 52.72 170 GLY A CA 1
ATOM 1314 C C . GLY A 1 170 ? 20.845 4.756 -25.062 1.00 52.72 170 GLY A C 1
ATOM 1315 O O . GLY A 1 170 ? 20.626 5.878 -25.514 1.00 52.72 170 GLY A O 1
ATOM 1316 N N . GLN A 1 171 ? 22.082 4.252 -24.989 1.00 51.09 171 GLN A N 1
ATOM 1317 C CA . GLN A 1 171 ? 23.265 4.940 -25.514 1.00 51.09 171 GLN A CA 1
ATOM 1318 C C . GLN A 1 171 ? 23.532 4.657 -27.001 1.00 51.09 171 GLN A C 1
ATOM 1320 O O . GLN A 1 171 ? 24.097 5.520 -27.675 1.00 51.09 171 GLN A O 1
ATOM 1325 N N . GLU A 1 172 ? 23.096 3.514 -27.542 1.00 45.69 172 GLU A N 1
ATOM 1326 C CA . GLU A 1 172 ? 23.162 3.252 -28.991 1.00 45.69 172 GLU A CA 1
ATOM 1327 C C . GLU A 1 172 ? 22.016 3.937 -29.757 1.00 45.69 172 GLU A C 1
ATOM 1329 O O . GLU A 1 172 ? 22.186 4.354 -30.904 1.00 45.69 172 GLU A O 1
ATOM 1334 N N . GLY A 1 173 ? 20.870 4.154 -29.105 1.00 40.78 173 GLY A N 1
ATOM 1335 C CA . GLY A 1 173 ? 19.719 4.877 -29.649 1.00 40.78 173 GLY A CA 1
ATOM 1336 C C . GLY A 1 173 ? 19.863 6.405 -29.642 1.00 40.78 173 GLY A C 1
ATOM 1337 O O . GLY A 1 173 ? 19.047 7.101 -29.038 1.00 40.78 173 GLY A O 1
ATOM 1338 N N . LYS A 1 174 ? 20.865 6.962 -30.336 1.00 45.38 174 LYS A N 1
ATOM 1339 C CA . LYS A 1 174 ? 20.907 8.402 -30.663 1.00 45.38 174 LYS A CA 1
ATOM 1340 C C . LYS A 1 174 ? 19.761 8.764 -31.619 1.00 45.38 174 LYS A C 1
ATOM 1342 O O . LYS A 1 174 ? 19.935 8.718 -32.831 1.00 45.38 174 LYS A O 1
ATOM 1347 N N . ILE A 1 175 ? 18.605 9.165 -31.086 1.00 40.50 175 ILE A N 1
ATOM 1348 C CA . ILE A 1 175 ? 17.520 9.783 -31.883 1.00 40.50 175 ILE A CA 1
ATOM 1349 C C . ILE A 1 175 ? 17.397 11.298 -31.634 1.00 40.50 175 ILE A C 1
ATOM 1351 O O . ILE A 1 175 ? 16.726 11.990 -32.388 1.00 40.50 175 ILE A O 1
ATOM 1355 N N . PHE A 1 176 ? 18.130 11.875 -30.678 1.00 34.53 176 PHE A N 1
ATOM 1356 C CA . PHE A 1 176 ? 18.245 13.333 -30.572 1.00 34.53 176 PHE A CA 1
ATOM 1357 C C . PHE A 1 176 ? 19.706 13.768 -30.487 1.00 34.53 176 PHE A C 1
ATOM 1359 O O . PHE A 1 176 ? 20.340 13.750 -29.433 1.00 34.53 176 PHE A O 1
ATOM 1366 N N . GLU A 1 177 ? 20.232 14.170 -31.644 1.00 34.69 177 GLU A N 1
ATOM 1367 C CA . GLU A 1 177 ? 21.438 14.976 -31.797 1.00 34.69 177 GLU A CA 1
ATOM 1368 C C . GLU A 1 177 ? 21.204 16.338 -31.121 1.00 34.69 177 GLU A C 1
ATOM 1370 O O . GLU A 1 177 ? 20.872 17.334 -31.759 1.00 34.69 177 GLU A O 1
ATOM 1375 N N . PHE A 1 178 ? 21.354 16.397 -29.796 1.00 32.19 178 PHE A N 1
ATOM 1376 C CA . PHE A 1 178 ? 21.540 17.669 -29.111 1.00 32.19 178 PHE A CA 1
ATOM 1377 C C . PHE A 1 178 ? 22.979 18.110 -29.379 1.00 32.19 178 PHE A C 1
ATOM 1379 O O . PHE A 1 178 ? 23.920 17.754 -28.670 1.00 32.19 178 PHE A O 1
ATOM 1386 N N . ARG A 1 179 ? 23.145 18.845 -30.482 1.00 34.78 179 ARG A N 1
ATOM 1387 C CA . ARG A 1 179 ? 24.357 19.570 -30.858 1.00 34.78 179 ARG A CA 1
ATOM 1388 C C . ARG A 1 179 ? 24.625 20.669 -29.824 1.00 34.78 179 ARG A C 1
ATOM 1390 O O . ARG A 1 179 ? 24.351 21.839 -30.062 1.00 34.78 179 ARG A O 1
ATOM 1397 N N . ILE A 1 180 ? 25.147 20.291 -28.661 1.00 36.25 180 ILE A N 1
ATOM 1398 C CA . ILE A 1 180 ? 25.868 21.205 -27.777 1.00 36.25 180 ILE A CA 1
ATOM 1399 C C . ILE A 1 180 ? 27.339 20.819 -27.860 1.00 36.25 180 ILE A C 1
ATOM 1401 O O . ILE A 1 180 ? 27.764 19.821 -27.293 1.00 36.25 180 ILE A O 1
ATOM 1405 N N . LEU A 1 181 ? 28.046 21.641 -28.635 1.00 37.66 181 LEU A N 1
ATOM 1406 C CA . LEU A 1 181 ? 29.452 22.010 -28.507 1.00 37.66 181 LEU A CA 1
ATOM 1407 C C . LEU A 1 181 ? 30.427 20.848 -28.264 1.00 37.66 181 LEU A C 1
ATOM 1409 O O . LEU A 1 181 ? 30.613 20.363 -27.148 1.00 37.66 181 LEU A O 1
ATOM 1413 N N . GLU A 1 182 ? 31.132 20.496 -29.344 1.00 44.53 182 GLU A N 1
ATOM 1414 C CA . GLU A 1 182 ? 32.543 20.119 -29.271 1.00 44.53 182 GLU A CA 1
ATOM 1415 C C . GLU A 1 182 ? 33.234 20.990 -28.216 1.00 44.53 182 GLU A C 1
ATOM 1417 O O . GLU A 1 182 ? 33.296 22.207 -28.365 1.00 44.53 182 GLU A O 1
ATOM 1422 N N . ASP A 1 183 ? 33.656 20.394 -27.104 1.00 34.66 183 ASP A N 1
ATOM 1423 C CA . ASP A 1 183 ? 35.079 20.222 -26.806 1.00 34.66 183 ASP A CA 1
ATOM 1424 C C . ASP A 1 183 ? 35.251 19.673 -25.378 1.00 34.66 183 ASP A C 1
ATOM 1426 O O . ASP A 1 183 ? 35.273 20.411 -24.391 1.00 34.66 183 ASP A O 1
ATOM 1430 N N . LYS A 1 184 ? 35.293 18.339 -25.266 1.00 34.31 184 LYS A N 1
ATOM 1431 C CA . LYS A 1 184 ? 36.033 17.567 -24.250 1.00 34.31 184 LYS A CA 1
ATOM 1432 C C . LYS A 1 184 ? 35.701 16.090 -24.416 1.00 34.31 184 LYS A C 1
ATOM 1434 O O . LYS A 1 184 ? 34.642 15.619 -24.004 1.00 34.31 184 LYS A O 1
ATOM 1439 N N . LYS A 1 185 ? 36.644 15.342 -24.993 1.00 38.97 185 LYS A N 1
ATOM 1440 C CA . LYS A 1 185 ? 36.705 13.883 -24.861 1.00 38.97 185 LYS A CA 1
ATOM 1441 C C . LYS A 1 185 ? 36.854 13.550 -23.373 1.00 38.97 185 LYS A C 1
ATOM 1443 O O . LYS A 1 185 ? 37.955 13.577 -22.838 1.00 38.97 185 LYS A O 1
ATOM 1448 N N . ILE A 1 186 ? 35.734 13.312 -22.700 1.00 38.38 186 ILE A N 1
ATOM 1449 C CA . ILE A 1 186 ? 35.697 12.669 -21.389 1.00 38.38 186 ILE A CA 1
ATOM 1450 C C . ILE A 1 186 ? 35.551 11.178 -21.675 1.00 38.38 186 ILE A C 1
ATOM 1452 O O . ILE A 1 186 ? 34.610 10.776 -22.356 1.00 38.38 186 ILE A O 1
ATOM 1456 N N . ASP A 1 187 ? 36.509 10.390 -21.197 1.00 36.22 187 ASP A N 1
ATOM 1457 C CA . ASP A 1 187 ? 36.587 8.941 -21.365 1.00 36.22 187 ASP A CA 1
ATOM 1458 C C . ASP A 1 187 ? 35.228 8.251 -21.132 1.00 36.22 187 ASP A C 1
ATOM 1460 O O . ASP A 1 187 ? 34.722 8.169 -20.011 1.00 36.22 187 ASP A O 1
ATOM 1464 N N . LEU A 1 188 ? 34.637 7.745 -22.218 1.00 43.31 188 LEU A N 1
ATOM 1465 C CA . LEU A 1 188 ? 33.296 7.144 -22.288 1.00 43.31 188 LEU A CA 1
ATOM 1466 C C . LEU A 1 188 ? 33.244 5.671 -21.827 1.00 43.31 188 LEU A C 1
ATOM 1468 O O . LEU A 1 188 ? 32.313 4.948 -22.158 1.00 43.31 188 LEU A O 1
ATOM 1472 N N . HIS A 1 189 ? 34.201 5.226 -21.009 1.00 40.94 189 HIS A N 1
ATOM 1473 C CA . HIS A 1 189 ? 34.189 3.903 -20.370 1.00 40.94 189 HIS A CA 1
ATOM 1474 C C . HIS A 1 189 ? 34.107 4.015 -18.845 1.00 40.94 189 HIS A C 1
ATOM 1476 O O . HIS A 1 189 ? 34.907 3.440 -18.109 1.00 40.94 189 HIS A O 1
ATOM 1482 N N . LYS A 1 190 ? 33.124 4.758 -18.331 1.00 41.41 190 LYS A N 1
ATOM 1483 C CA . LYS A 1 190 ? 32.679 4.532 -16.953 1.00 41.41 190 LYS A CA 1
ATOM 1484 C C . LYS A 1 190 ? 31.598 3.467 -16.983 1.00 41.41 190 LYS A C 1
ATOM 1486 O O . LYS A 1 190 ? 30.486 3.747 -17.413 1.00 41.41 190 LYS A O 1
ATOM 1491 N N . ASN A 1 191 ? 31.927 2.272 -16.490 1.00 40.19 191 ASN A N 1
ATOM 1492 C CA . ASN A 1 191 ? 30.935 1.306 -16.026 1.00 40.19 191 ASN A CA 1
ATOM 1493 C C . ASN A 1 191 ? 30.002 2.035 -15.051 1.00 40.19 191 ASN A C 1
ATOM 1495 O O . ASN A 1 191 ? 30.363 2.287 -13.898 1.00 40.19 191 ASN A O 1
ATOM 1499 N N . TYR A 1 192 ? 28.820 2.429 -15.521 1.00 48.59 192 TYR A N 1
ATOM 1500 C CA . TYR A 1 192 ? 27.754 2.936 -14.669 1.00 48.59 192 TYR A CA 1
ATOM 1501 C C . TYR A 1 192 ? 27.130 1.738 -13.959 1.00 48.59 192 TYR A C 1
ATOM 1503 O O . TYR A 1 192 ? 26.029 1.301 -14.274 1.00 48.59 192 TYR A O 1
ATOM 1511 N N . GLU A 1 193 ? 27.855 1.172 -12.996 1.00 55.75 193 GLU A N 1
ATOM 1512 C CA . GLU A 1 193 ? 27.257 0.210 -12.083 1.00 55.75 193 GLU A CA 1
ATOM 1513 C C . GLU A 1 193 ? 26.182 0.936 -11.275 1.00 55.75 193 GLU A C 1
ATOM 1515 O O . GLU A 1 193 ? 26.460 1.909 -10.559 1.00 55.75 193 GLU A O 1
ATOM 1520 N N . ILE A 1 194 ? 24.937 0.465 -11.376 1.00 60.72 194 ILE A N 1
ATOM 1521 C CA . ILE A 1 194 ? 23.855 0.946 -10.523 1.00 60.72 194 ILE A CA 1
ATOM 1522 C C . ILE A 1 194 ? 24.239 0.592 -9.087 1.00 60.72 194 ILE A C 1
ATOM 1524 O O . ILE A 1 194 ? 24.117 -0.555 -8.645 1.00 60.72 194 ILE A O 1
ATOM 1528 N N . ASN A 1 195 ? 24.724 1.586 -8.344 1.00 76.00 195 ASN A N 1
ATOM 1529 C CA . ASN A 1 195 ? 25.112 1.403 -6.957 1.00 76.00 195 ASN A CA 1
ATOM 1530 C C . ASN A 1 195 ? 23.849 1.340 -6.090 1.00 76.00 195 ASN A C 1
ATOM 1532 O O . ASN A 1 195 ? 23.428 2.328 -5.480 1.00 76.00 195 ASN A O 1
ATOM 1536 N N . LEU A 1 196 ? 23.247 0.150 -6.050 1.00 77.94 196 LEU A N 1
ATOM 1537 C CA . LEU A 1 196 ? 22.031 -0.145 -5.297 1.00 77.94 196 LEU A CA 1
ATOM 1538 C C . LEU A 1 196 ? 22.175 0.264 -3.822 1.00 77.94 196 LEU A C 1
ATOM 1540 O O . LEU A 1 196 ? 21.223 0.747 -3.223 1.00 77.94 196 LEU A O 1
ATOM 1544 N N . SER A 1 197 ? 23.384 0.180 -3.254 1.00 78.50 197 SER A N 1
ATOM 1545 C CA . SER A 1 197 ? 23.653 0.627 -1.882 1.00 78.50 197 SER A CA 1
ATOM 1546 C C . SER A 1 197 ? 23.432 2.134 -1.696 1.00 78.50 197 SER A C 1
ATOM 1548 O O . SER A 1 197 ? 22.841 2.548 -0.698 1.00 78.50 197 SER A O 1
ATOM 1550 N N . ARG A 1 198 ? 23.853 2.972 -2.655 1.00 81.75 198 ARG A N 1
ATOM 1551 C CA . ARG A 1 198 ? 23.586 4.423 -2.611 1.00 81.75 198 ARG A CA 1
ATOM 1552 C C . ARG A 1 198 ? 22.099 4.719 -2.766 1.00 81.75 198 ARG A C 1
ATOM 1554 O O . ARG A 1 198 ? 21.574 5.518 -1.996 1.00 81.75 198 ARG A O 1
ATOM 1561 N N . PHE A 1 199 ? 21.427 4.046 -3.701 1.00 80.50 199 PHE A N 1
ATOM 1562 C CA . PHE A 1 199 ? 19.982 4.181 -3.892 1.00 80.50 199 PHE A CA 1
ATOM 1563 C C . PHE A 1 199 ? 19.215 3.844 -2.606 1.00 80.50 199 PHE A C 1
ATOM 1565 O O . PHE A 1 199 ? 18.436 4.660 -2.123 1.00 80.50 199 PHE A O 1
ATOM 1572 N N . ILE A 1 200 ? 19.520 2.700 -1.985 1.00 86.38 200 ILE A N 1
ATOM 1573 C CA . ILE A 1 200 ? 18.919 2.275 -0.714 1.00 86.38 200 ILE A CA 1
ATOM 1574 C C . ILE A 1 200 ? 19.144 3.324 0.379 1.00 86.38 200 ILE A C 1
ATOM 1576 O O . ILE A 1 200 ? 18.196 3.699 1.064 1.00 86.38 200 ILE A O 1
ATOM 1580 N N . LYS A 1 201 ? 20.374 3.831 0.537 1.00 85.19 201 LYS A N 1
ATOM 1581 C CA . LYS A 1 201 ? 20.688 4.839 1.564 1.00 85.19 201 LYS A CA 1
ATOM 1582 C C . LYS A 1 201 ? 19.877 6.123 1.386 1.00 85.19 201 LYS A C 1
ATOM 1584 O O . LYS A 1 201 ? 19.403 6.663 2.380 1.00 85.19 201 LYS A O 1
ATOM 1589 N N . ILE A 1 202 ? 19.711 6.592 0.149 1.00 84.31 202 ILE A N 1
ATOM 1590 C CA . ILE A 1 202 ? 18.941 7.805 -0.164 1.00 84.31 202 ILE A CA 1
ATOM 1591 C C . ILE A 1 202 ? 17.445 7.576 0.078 1.00 84.31 202 ILE A C 1
ATOM 1593 O O . ILE A 1 202 ? 16.790 8.395 0.718 1.00 84.31 202 ILE A O 1
ATOM 1597 N N . ILE A 1 203 ? 16.903 6.452 -0.396 1.00 84.94 203 ILE A N 1
ATOM 1598 C CA . ILE A 1 203 ? 15.479 6.139 -0.244 1.00 84.94 203 ILE A CA 1
ATOM 1599 C C . ILE A 1 203 ? 15.113 5.928 1.225 1.00 84.94 203 ILE A C 1
ATOM 1601 O O . ILE A 1 203 ? 14.090 6.438 1.667 1.00 84.94 203 ILE A O 1
ATOM 1605 N N . LEU A 1 204 ? 15.939 5.225 2.005 1.00 86.81 204 LEU A N 1
ATOM 1606 C CA . LEU A 1 204 ? 15.663 5.009 3.426 1.00 86.81 204 LEU A CA 1
ATOM 1607 C C . LEU A 1 204 ? 15.795 6.299 4.245 1.00 86.81 204 LEU A C 1
ATOM 1609 O O . LEU A 1 204 ? 14.991 6.520 5.150 1.00 86.81 204 LEU A O 1
ATOM 1613 N N . SER A 1 205 ? 16.767 7.164 3.933 1.00 86.12 205 SER A N 1
ATOM 1614 C CA . SER A 1 205 ? 16.932 8.429 4.657 1.00 86.12 205 SER A CA 1
ATOM 1615 C C . SER A 1 205 ? 15.771 9.387 4.385 1.00 86.12 205 SER A C 1
ATOM 1617 O O . SER A 1 205 ? 15.123 9.835 5.331 1.00 86.12 205 SER A O 1
ATOM 1619 N N . LEU A 1 206 ? 15.431 9.632 3.116 1.00 83.25 206 LEU A N 1
ATOM 1620 C CA . LEU A 1 206 ? 14.293 10.477 2.734 1.00 83.25 206 LEU A CA 1
ATOM 1621 C C . LEU A 1 206 ? 12.955 9.848 3.142 1.00 83.25 206 LEU A C 1
ATOM 1623 O O . LEU A 1 206 ? 12.056 10.541 3.623 1.00 83.25 206 LEU A O 1
ATOM 1627 N N . GLY A 1 207 ? 12.839 8.527 2.999 1.00 84.25 207 GLY A N 1
ATOM 1628 C CA . GLY A 1 207 ? 11.667 7.752 3.388 1.00 84.25 207 GLY A CA 1
ATOM 1629 C C . GLY A 1 207 ? 11.344 7.912 4.868 1.00 84.25 207 GLY A C 1
ATOM 1630 O O . GLY A 1 207 ? 10.194 8.174 5.199 1.00 84.25 207 GLY A O 1
ATOM 1631 N N . SER A 1 208 ? 12.349 7.868 5.749 1.00 88.75 208 SER A N 1
ATOM 1632 C CA . SER A 1 208 ? 12.149 7.983 7.202 1.00 88.75 208 SER A CA 1
ATOM 1633 C C . SER A 1 208 ? 11.423 9.261 7.638 1.00 88.75 208 SER A C 1
ATOM 1635 O O . SER A 1 208 ? 10.559 9.210 8.517 1.00 88.75 208 SER A O 1
ATOM 1637 N N . ILE A 1 209 ? 11.704 10.387 6.976 1.00 89.25 209 ILE A N 1
ATOM 1638 C CA . ILE A 1 209 ? 11.033 11.669 7.222 1.00 89.25 209 ILE A CA 1
ATOM 1639 C C . ILE A 1 209 ? 9.569 11.572 6.783 1.00 89.25 209 ILE A C 1
ATOM 1641 O O . ILE A 1 209 ? 8.660 11.915 7.540 1.00 89.25 209 ILE A O 1
ATOM 1645 N N . GLY A 1 210 ? 9.347 11.045 5.578 1.00 87.69 210 GLY A N 1
ATOM 1646 C CA . GLY A 1 210 ? 8.019 10.828 5.018 1.00 87.69 210 GLY A CA 1
ATOM 1647 C C . GLY A 1 210 ? 7.153 9.892 5.858 1.00 87.69 210 GLY A C 1
ATOM 1648 O O . GLY A 1 210 ? 5.999 10.204 6.133 1.00 87.69 210 GLY A O 1
ATOM 1649 N N . TRP A 1 211 ? 7.714 8.781 6.342 1.00 91.75 211 TRP A N 1
ATOM 1650 C CA . TRP A 1 211 ? 6.985 7.819 7.167 1.00 91.75 211 TRP A CA 1
ATOM 1651 C C . TRP A 1 211 ? 6.571 8.411 8.510 1.00 91.75 211 TRP A C 1
ATOM 1653 O O . TRP A 1 211 ? 5.457 8.166 8.970 1.00 91.75 211 TRP A O 1
ATOM 1663 N N . CYS A 1 212 ? 7.442 9.212 9.134 1.00 92.50 212 CYS A N 1
ATOM 1664 C CA . CYS A 1 212 ? 7.100 9.931 10.359 1.00 92.50 212 CYS A CA 1
ATOM 1665 C C . CYS A 1 212 ? 5.962 10.928 10.115 1.00 92.50 212 CYS A C 1
ATOM 1667 O O . CYS A 1 212 ? 5.022 10.996 10.906 1.00 92.50 212 CYS A O 1
ATOM 1669 N N . LEU A 1 213 ? 6.020 11.674 9.011 1.00 91.25 213 LEU A N 1
ATOM 1670 C CA . LEU A 1 213 ? 5.000 12.653 8.648 1.00 91.25 213 LEU A CA 1
ATOM 1671 C C . LEU A 1 213 ? 3.645 11.986 8.372 1.00 91.25 213 LEU A C 1
ATOM 1673 O O . LEU A 1 213 ? 2.632 12.381 8.949 1.00 91.25 213 LEU A O 1
ATOM 1677 N N . GLU A 1 214 ? 3.641 10.917 7.576 1.00 91.44 214 GLU A N 1
ATOM 1678 C CA . GLU A 1 214 ? 2.463 10.085 7.323 1.00 91.44 214 GLU A CA 1
ATOM 1679 C C . GLU A 1 214 ? 1.910 9.507 8.632 1.00 91.44 214 GLU A C 1
ATOM 1681 O O . GLU A 1 214 ? 0.701 9.518 8.858 1.00 91.44 214 GLU A O 1
ATOM 1686 N N . GLY A 1 215 ? 2.790 9.050 9.528 1.00 94.00 215 GLY A N 1
ATOM 1687 C CA . GLY A 1 215 ? 2.436 8.551 10.853 1.00 94.00 215 GLY A CA 1
ATOM 1688 C C . GLY A 1 215 ? 1.736 9.601 11.712 1.00 94.00 215 GLY A C 1
ATOM 1689 O O . GLY A 1 215 ? 0.735 9.288 12.361 1.00 94.00 215 GLY A O 1
ATOM 1690 N N . LEU A 1 216 ? 2.209 10.851 11.700 1.00 94.50 216 LEU A N 1
ATOM 1691 C CA . LEU A 1 216 ? 1.568 11.964 12.406 1.00 94.50 216 LEU A CA 1
ATOM 1692 C C . LEU A 1 216 ? 0.180 12.258 11.831 1.00 94.50 216 LEU A C 1
ATOM 1694 O O . LEU A 1 216 ? -0.796 12.292 12.582 1.00 94.50 216 LEU A O 1
ATOM 1698 N N . ILE A 1 217 ? 0.079 12.409 10.509 1.00 92.19 217 ILE A N 1
ATOM 1699 C CA . ILE A 1 217 ? -1.181 12.698 9.808 1.00 92.19 217 ILE A CA 1
ATOM 1700 C C . ILE A 1 217 ? -2.196 11.575 10.056 1.00 92.19 217 ILE A C 1
ATOM 1702 O O . ILE A 1 217 ? -3.325 11.829 10.479 1.00 92.19 217 ILE A O 1
ATOM 1706 N N . THR A 1 218 ? -1.763 10.324 9.906 1.00 93.81 218 THR A N 1
ATOM 1707 C CA . THR A 1 218 ? -2.564 9.123 10.168 1.00 93.81 218 THR A CA 1
ATOM 1708 C C . THR A 1 218 ? -3.067 9.083 11.602 1.00 93.81 218 THR A C 1
ATOM 1710 O O . THR A 1 218 ? -4.249 8.832 11.844 1.00 93.81 218 THR A O 1
ATOM 1713 N N . THR A 1 219 ? -2.201 9.398 12.563 1.00 95.19 219 THR A N 1
ATOM 1714 C CA . THR A 1 219 ? -2.568 9.443 13.980 1.00 95.19 219 THR A CA 1
ATOM 1715 C C . THR A 1 219 ? -3.611 10.520 14.264 1.00 95.19 219 THR A C 1
ATOM 1717 O O . THR A 1 219 ? -4.573 10.257 14.987 1.00 95.19 219 THR A O 1
ATOM 1720 N N . LEU A 1 220 ? -3.460 11.717 13.690 1.00 94.69 220 LEU A N 1
ATOM 1721 C CA . LEU A 1 220 ? -4.418 12.812 13.859 1.00 94.69 220 LEU A CA 1
ATOM 1722 C C . LEU A 1 220 ? -5.790 12.452 13.278 1.00 94.69 220 LEU A C 1
ATOM 1724 O O . LEU A 1 220 ? -6.800 12.584 13.975 1.00 94.69 220 LEU A O 1
ATOM 1728 N N . ILE A 1 221 ? -5.821 11.937 12.046 1.00 93.06 221 ILE A N 1
ATOM 1729 C CA . ILE A 1 221 ? -7.056 11.546 11.355 1.00 93.06 221 ILE A CA 1
ATOM 1730 C C . ILE A 1 221 ? -7.762 10.421 12.113 1.00 93.06 221 ILE A C 1
ATOM 1732 O O . ILE A 1 221 ? -8.944 10.539 12.431 1.00 93.06 221 ILE A O 1
ATOM 1736 N N . LEU A 1 222 ? -7.056 9.344 12.468 1.00 92.50 222 LEU A N 1
ATOM 1737 C CA . LEU A 1 222 ? -7.671 8.214 13.168 1.00 92.50 222 LEU A CA 1
ATOM 1738 C C . LEU A 1 222 ? -8.124 8.575 14.582 1.00 92.50 222 LEU A C 1
ATOM 1740 O O . LEU A 1 222 ? -9.168 8.100 15.025 1.00 92.50 222 LEU A O 1
ATOM 1744 N N . LYS A 1 223 ? -7.405 9.457 15.284 1.00 92.94 223 LYS A N 1
ATOM 1745 C CA . LYS A 1 223 ? -7.852 9.970 16.585 1.00 92.94 223 LYS A CA 1
ATOM 1746 C C . LYS A 1 223 ? -9.135 10.791 16.457 1.00 92.94 223 LYS A C 1
ATOM 1748 O O . LYS A 1 223 ? -10.017 10.669 17.308 1.00 92.94 223 LYS A O 1
ATOM 1753 N N . TYR A 1 224 ? -9.249 11.599 15.405 1.00 92.31 224 TYR A N 1
ATOM 1754 C CA . TYR A 1 224 ? -10.463 12.351 15.105 1.00 92.31 224 TYR A CA 1
ATOM 1755 C C . TYR A 1 224 ? -11.634 11.422 14.757 1.00 92.31 224 TYR A C 1
ATOM 1757 O O . TYR A 1 224 ? -12.706 11.545 15.349 1.00 92.31 224 TYR A O 1
ATOM 1765 N N . ILE A 1 225 ? -11.411 10.430 13.889 1.00 91.38 225 ILE A N 1
ATOM 1766 C CA . ILE A 1 225 ? -12.421 9.423 13.534 1.00 91.38 225 ILE A CA 1
ATOM 1767 C C . ILE A 1 225 ? -12.868 8.647 14.773 1.00 91.38 225 ILE A C 1
ATOM 1769 O O . ILE A 1 225 ? -14.066 8.507 14.982 1.00 91.38 225 ILE A O 1
ATOM 1773 N N . ASN A 1 226 ? -11.948 8.217 15.642 1.00 90.38 226 ASN A N 1
ATOM 1774 C CA . ASN A 1 226 ? -12.304 7.513 16.876 1.00 90.38 226 ASN A CA 1
ATOM 1775 C C . ASN A 1 226 ? -13.213 8.342 17.792 1.00 90.38 226 ASN A C 1
ATOM 1777 O O . ASN A 1 226 ? -14.068 7.796 18.480 1.00 90.38 226 ASN A O 1
ATOM 1781 N N . ARG A 1 227 ? -13.031 9.668 17.808 1.00 89.62 227 ARG A N 1
ATOM 1782 C CA . ARG A 1 227 ? -13.854 10.573 18.615 1.00 89.62 227 ARG A CA 1
ATOM 1783 C C . ARG A 1 227 ? -15.272 10.726 18.058 1.00 89.62 227 ARG A C 1
ATOM 1785 O O . ARG A 1 227 ? -16.193 10.911 18.845 1.00 89.62 227 ARG A O 1
ATOM 1792 N N . LEU A 1 228 ? -15.446 10.679 16.736 1.00 90.75 228 LEU A N 1
ATOM 1793 C CA . LEU A 1 228 ? -16.746 10.883 16.082 1.00 90.75 228 LEU A CA 1
ATOM 1794 C C . LEU A 1 228 ? -17.511 9.586 15.801 1.00 90.75 228 LEU A C 1
ATOM 1796 O O . LEU A 1 228 ? -18.735 9.557 15.900 1.00 90.75 228 LEU A O 1
ATOM 1800 N N . ARG A 1 229 ? -16.797 8.542 15.380 1.00 87.00 229 ARG A N 1
ATOM 1801 C CA . ARG A 1 229 ? -17.327 7.266 14.886 1.00 87.00 229 ARG A CA 1
ATOM 1802 C C . ARG A 1 229 ? -16.430 6.101 15.330 1.00 87.00 229 ARG A C 1
ATOM 1804 O O . ARG A 1 229 ? -15.756 5.485 14.496 1.00 87.00 229 ARG A O 1
ATOM 1811 N N . PRO A 1 230 ? -16.394 5.785 16.640 1.00 83.94 230 PRO A N 1
ATOM 1812 C CA . PRO A 1 230 ? -15.591 4.677 17.170 1.00 83.94 230 PRO A CA 1
ATOM 1813 C C . PRO A 1 230 ? -15.998 3.313 16.585 1.00 83.94 230 PRO A C 1
ATOM 1815 O O . PRO A 1 230 ? -15.177 2.401 16.499 1.00 83.94 230 PRO A O 1
ATOM 1818 N N . ASP A 1 231 ? -17.237 3.193 16.097 1.00 83.38 231 ASP A N 1
ATOM 1819 C CA . ASP A 1 231 ? -17.790 2.036 15.386 1.00 83.38 231 ASP A CA 1
ATOM 1820 C C . ASP A 1 231 ? -16.966 1.611 14.156 1.00 83.38 231 ASP A C 1
ATOM 1822 O O . ASP A 1 231 ? -16.974 0.437 13.777 1.00 83.38 231 ASP A O 1
ATOM 1826 N N . LEU A 1 232 ? -16.220 2.536 13.543 1.00 82.12 232 LEU A N 1
ATOM 1827 C CA . LEU A 1 232 ? -15.411 2.250 12.357 1.00 82.12 232 LEU A CA 1
ATOM 1828 C C . LEU A 1 232 ? -14.088 1.541 12.666 1.00 82.12 232 LEU A C 1
ATOM 1830 O O . LEU A 1 232 ? -13.583 0.818 11.809 1.00 82.12 232 LEU A O 1
ATOM 1834 N N . LEU A 1 233 ? -13.533 1.713 13.869 1.00 77.94 233 LEU A N 1
ATOM 1835 C CA . LEU A 1 233 ? -12.185 1.238 14.200 1.00 77.94 233 LEU A CA 1
ATOM 1836 C C . LEU A 1 233 ? -12.120 -0.225 14.653 1.00 77.94 233 LEU A C 1
ATOM 1838 O O . LEU A 1 233 ? -11.024 -0.741 14.838 1.00 77.94 233 LEU A O 1
ATOM 1842 N N . ARG A 1 234 ? -13.267 -0.910 14.784 1.00 69.06 234 ARG A N 1
ATOM 1843 C CA . ARG A 1 234 ? -13.358 -2.348 15.120 1.00 69.06 234 ARG A CA 1
ATOM 1844 C C . ARG A 1 234 ? -12.452 -2.761 16.295 1.00 69.06 234 ARG A C 1
ATOM 1846 O O . ARG A 1 234 ? -11.858 -3.830 16.266 1.00 69.06 234 ARG A O 1
ATOM 1853 N N . ILE A 1 235 ? -12.376 -1.926 17.333 1.00 65.00 235 ILE A N 1
ATOM 1854 C CA . ILE A 1 235 ? -11.523 -2.133 18.524 1.00 65.00 235 ILE A CA 1
ATOM 1855 C C . ILE A 1 235 ? -12.126 -3.181 19.499 1.00 65.00 235 ILE A C 1
ATOM 1857 O O . ILE A 1 235 ? -11.646 -3.335 20.617 1.00 65.00 235 ILE A O 1
ATOM 1861 N N . ASN A 1 236 ? -13.162 -3.922 19.091 1.00 47.12 236 ASN A N 1
ATOM 1862 C CA . ASN A 1 236 ? -13.826 -4.921 19.939 1.00 47.12 236 ASN A CA 1
ATOM 1863 C C . ASN A 1 236 ? -13.077 -6.253 19.977 1.00 47.12 236 ASN A C 1
ATOM 1865 O O . ASN A 1 236 ? -12.703 -6.747 18.888 1.00 47.12 236 ASN A O 1
#

Sequence (236 aa):
MSHIHFPDGILPIWLWVSGFIIMILIGTILIRSKKRSEISRKLPLIGIMCALMILGASVELIPIAYHINLTVISGILLGPSLIFLSTFIVNLILALFGHGGITVIGINSLILSLEGVLGFLFFHLFLRILKRMTPAIFLATVLALFISTLSMIGIIGLGKAHYEELIYQGQEGKIFEFRILEDKKIDLHKNYEINLSRFIKIILSLGSIGWCLEGLITTLILKYINRLRPDLLRIN